Protein AF-0000000084916005 (afdb_homodimer)

Secondary structure (DSSP, 8-state):
---------------------B---TTT-PPP--GGGGGGG-EEEEEEETTEEEEEEEPPPBTTEEEEEEEEEETTEEEEEEEEEEEEETTEEEEEEEEE-TT--BSS-TT--EEEEEEEEETTEEEEBTEEEEEEETTEEEEEEEETTTTEEEEEEEE-/---------------------B---TTT-PPP--GGGGGGG-EEEEEEETTEEEEEEEPPPBTTEEEEEEEEEETTEEEEEEEEEEEEETTEEEEEEEEE-TT--BSS-TT--EEEEEEEEETTEEEEBTEEEEEEETTEEEEEEEETTTTEEEEEEEE-

pLDDT: mean 91.96, std 14.45, range [31.5, 98.88]

InterPro domains:
  IPR046232 Domain of unknown function DUF6265 [PF19780] (36-159)

Sequence (320 aa):
MKNLFSILTLFIFGSIFSQNTLHYNDEKGSPKATLQDIQWFQGIWKGQDGNTFSEEIWSAPGGKTMHFSFKMWNENEVIFYEIGHVVEKDKSLELQIKHFDKDLKGWEKQEESENFKLVKIDKNRIYFDKITYEKISDQEMNVYVYDEESKRELQFNLKKMKNLFSILTLFIFGSIFSQNTLHYNDEKGSPKATLQDIQWFQGIWKGQDGNTFSEEIWSAPGGKTMHFSFKMWNENEVIFYEIGHVVEKDKSLELQIKHFDKDLKGWEKQEESENFKLVKIDKNRIYFDKITYEKISDQEMNVYVYDEESKRELQFNLKK

Radius of gyration: 25.92 Å; Cα contacts (8 Å, |Δi|>4): 745; chains: 2; bounding box: 34×96×120 Å

Solvent-accessible surface area (backbone atoms only — not comparable to full-atom values): 17283 Å² total; per-residue (Å²): 133,84,79,78,77,75,80,76,79,78,77,76,74,68,77,71,73,77,74,79,50,46,75,65,48,83,90,78,44,59,57,78,47,54,66,78,80,52,52,85,61,42,43,62,29,37,29,72,59,90,70,34,39,35,41,41,37,31,42,65,82,54,29,58,24,30,41,34,35,35,42,32,25,36,82,72,34,49,62,32,36,35,42,35,34,41,33,64,48,93,64,8,47,33,39,37,39,41,42,21,38,70,85,55,30,39,75,42,54,34,81,40,62,52,77,25,47,33,46,48,78,53,101,51,34,42,28,24,36,32,31,18,42,33,56,76,49,102,48,32,34,39,37,33,37,54,36,80,87,79,71,42,74,44,78,46,58,30,34,95,133,86,80,79,78,76,80,78,77,78,77,75,75,68,78,71,74,76,73,77,48,47,73,65,47,83,91,78,45,59,56,79,46,54,66,78,81,52,54,83,61,41,42,62,29,36,30,70,60,91,69,34,38,36,39,39,37,32,42,64,83,54,28,56,24,31,42,35,38,34,43,32,26,36,82,72,35,49,63,33,36,35,42,36,32,40,31,65,49,95,64,9,46,34,38,37,38,41,43,21,38,70,84,55,31,40,76,42,55,34,81,40,64,52,74,22,46,34,46,48,78,53,101,50,34,44,28,24,36,33,31,19,44,33,57,75,50,100,50,30,36,38,39,34,36,55,37,79,88,78,70,42,73,44,76,45,60,30,33,94

Organism: Flavobacterium indicum (strain DSM 17447 / CIP 109464 / GPTSA100-9) (NCBI:txid1094466)

Foldseek 3Di:
DPPPPPPPPPPPPPPPPPDQADADDPVVAADQDACVLVQLVAAWKWFDDPQKIKIKHWHGDDPQKIKIKMWIDGDPATAKMKIWIWHDDPSATKTWMWIAGRVRHTPDDPPDTDIWGWHDDDDQWTHTHQWIWGDPDSFKIKIWGQDPVVRDIDITIIGD/DPPPPPPPPPPPPPPPPPDQADADDPVVAADQDACVLVQLVAAWKWFDDPQKIKIKHWHGDDPQKIKIKMWIDGDPATAKMKIWIWHDDPSATKTWMWIAGRVRHTPDDPPDTDIWGWHDDDDQWTHTHQWIWGDPDSFKIKIWGQDPVVRDIDITIIGD

Structure (mmCIF, N/CA/C/O backbone):
data_AF-0000000084916005-model_v1
#
loop_
_entity.id
_entity.type
_entity.pdbx_description
1 polymer 'DUF6265 domain-containing protein'
#
loop_
_atom_site.group_PDB
_atom_site.id
_atom_site.type_symbol
_atom_site.label_atom_id
_atom_site.label_alt_id
_atom_site.label_comp_id
_atom_site.label_asym_id
_atom_site.label_entity_id
_atom_site.label_seq_id
_atom_site.pdbx_PDB_ins_code
_atom_site.Cartn_x
_atom_site.Cartn_y
_atom_site.Cartn_z
_atom_site.occupancy
_atom_site.B_iso_or_equiv
_atom_site.auth_seq_id
_atom_site.auth_comp_id
_atom_site.auth_asym_id
_atom_site.auth_atom_id
_atom_site.pdbx_PDB_model_num
ATOM 1 N N . MET A 1 1 ? -7.332 -48.156 -62 1 31.5 1 MET A N 1
ATOM 2 C CA . MET A 1 1 ? -6.781 -46.938 -61.438 1 31.5 1 MET A CA 1
ATOM 3 C C . MET A 1 1 ? -7.355 -46.656 -60.062 1 31.5 1 MET A C 1
ATOM 5 O O . MET A 1 1 ? -8.539 -46.344 -59.938 1 31.5 1 MET A O 1
ATOM 9 N N . LYS A 1 2 ? -6.848 -47.438 -59.031 1 48.56 2 LYS A N 1
ATOM 10 C CA . LYS A 1 2 ? -7.16 -47.406 -57.625 1 48.56 2 LYS A CA 1
ATOM 11 C C . LYS A 1 2 ? -7.012 -46 -57.062 1 48.56 2 LYS A C 1
ATOM 13 O O . LYS A 1 2 ? -5.957 -45.375 -57.219 1 48.56 2 LYS A O 1
ATOM 18 N N . ASN A 1 3 ? -8.07 -45.125 -57.062 1 44.09 3 ASN A N 1
ATOM 19 C CA . ASN A 1 3 ? -8.156 -43.812 -56.438 1 44.09 3 ASN A CA 1
ATOM 20 C C . ASN A 1 3 ? -7.73 -43.875 -54.969 1 44.09 3 ASN A C 1
ATOM 22 O O . ASN A 1 3 ? -8.352 -44.562 -54.156 1 44.09 3 ASN A O 1
ATOM 26 N N . LEU A 1 4 ? -6.449 -43.656 -54.656 1 52.09 4 LEU A N 1
ATOM 27 C CA . LEU A 1 4 ? -5.902 -43.5 -53.312 1 52.09 4 LEU A CA 1
ATOM 28 C C . LEU A 1 4 ? -6.457 -42.25 -52.625 1 52.09 4 LEU A C 1
ATOM 30 O O . LEU A 1 4 ? -6.191 -41.125 -53.094 1 52.09 4 LEU A O 1
ATOM 34 N N . PHE A 1 5 ? -7.66 -42.219 -52.062 1 51 5 PHE A N 1
ATOM 35 C CA . PHE A 1 5 ? -8.141 -41.125 -51.219 1 51 5 PHE A CA 1
ATOM 36 C C . PHE A 1 5 ? -7.176 -40.906 -50.031 1 51 5 PHE A C 1
ATOM 38 O O . PHE A 1 5 ? -6.988 -41.781 -49.219 1 51 5 PHE A O 1
ATOM 45 N N . SER A 1 6 ? -6.133 -40.125 -50.156 1 53.47 6 SER A N 1
ATOM 46 C CA . SER A 1 6 ? -5.277 -39.656 -49.062 1 53.47 6 SER A CA 1
ATOM 47 C C . SER A 1 6 ? -6.082 -38.938 -48 1 53.47 6 SER A C 1
ATOM 49 O O . SER A 1 6 ? -6.762 -37.938 -48.281 1 53.47 6 SER A O 1
ATOM 51 N N . ILE A 1 7 ? -6.508 -39.656 -46.969 1 56.34 7 ILE A N 1
ATOM 52 C CA . ILE A 1 7 ? -7.086 -39.031 -45.781 1 56.34 7 ILE A CA 1
ATOM 53 C C . ILE A 1 7 ? -6.125 -37.969 -45.219 1 56.34 7 ILE A C 1
ATOM 55 O O . ILE A 1 7 ? -5.008 -38.312 -44.812 1 56.34 7 ILE A O 1
ATOM 59 N N . LEU A 1 8 ? -6.137 -36.719 -45.656 1 54.22 8 LEU A N 1
ATOM 60 C CA . LEU A 1 8 ? -5.457 -35.594 -45.062 1 54.22 8 LEU A CA 1
ATOM 61 C C . LEU A 1 8 ? -5.863 -35.438 -43.594 1 54.22 8 LEU A C 1
ATOM 63 O O . LEU A 1 8 ? -7.016 -35.094 -43.312 1 54.22 8 LEU A O 1
ATOM 67 N N . THR A 1 9 ? -5.219 -36.156 -42.688 1 56.38 9 THR A N 1
ATOM 68 C CA . THR A 1 9 ? -5.395 -35.906 -41.25 1 56.38 9 THR A CA 1
ATOM 69 C C . THR A 1 9 ? -5.023 -34.469 -40.906 1 56.38 9 THR A C 1
ATOM 71 O O . THR A 1 9 ? -3.869 -34.062 -41.062 1 56.38 9 THR A O 1
ATOM 74 N N . LEU A 1 10 ? -5.926 -33.531 -40.938 1 54.06 10 LEU A N 1
ATOM 75 C CA . LEU A 1 10 ? -5.746 -32.188 -40.406 1 54.06 10 LEU A CA 1
ATOM 76 C C . LEU A 1 10 ? -5.375 -32.219 -38.938 1 54.06 10 LEU A C 1
ATOM 78 O O . LEU A 1 10 ? -6.203 -32.594 -38.094 1 54.06 10 LEU A O 1
ATOM 82 N N . PHE A 1 11 ? -4.086 -32.312 -38.594 1 52.44 11 PHE A N 1
ATOM 83 C CA . PHE A 1 11 ? -3.598 -32.125 -37.219 1 52.44 11 PHE A CA 1
ATOM 84 C C . PHE A 1 11 ? -3.982 -30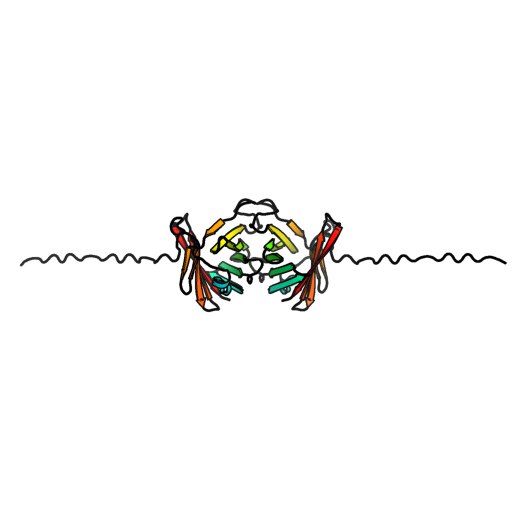.719 -36.719 1 52.44 11 PHE A C 1
ATOM 86 O O . PHE A 1 11 ? -3.453 -29.719 -37.188 1 52.44 11 PHE A O 1
ATOM 93 N N . ILE A 1 12 ? -5.172 -30.531 -36.188 1 51.16 12 ILE A N 1
ATOM 94 C CA . ILE A 1 12 ? -5.488 -29.312 -35.469 1 51.16 12 ILE A CA 1
ATOM 95 C C . ILE A 1 12 ? -4.496 -29.125 -34.312 1 51.16 12 ILE A C 1
ATOM 97 O O . ILE A 1 12 ? -4.512 -29.875 -33.344 1 51.16 12 ILE A O 1
ATOM 101 N N . PHE A 1 13 ? -3.295 -28.656 -34.594 1 47.69 13 PHE A N 1
ATOM 102 C CA . PHE A 1 13 ? -2.438 -28.172 -33.5 1 47.69 13 PHE A CA 1
ATOM 103 C C . PHE A 1 13 ? -3.184 -27.188 -32.625 1 47.69 13 PHE A C 1
ATOM 105 O O . PHE A 1 13 ? -3.408 -26.047 -33 1 47.69 13 PHE A O 1
ATOM 112 N N . GLY A 1 14 ? -4.086 -27.672 -31.812 1 44.94 14 GLY A N 1
ATOM 113 C CA . GLY A 1 14 ? -4.52 -26.766 -30.766 1 44.94 14 GLY A CA 1
ATOM 114 C C . GLY A 1 14 ? -3.371 -26.062 -30.062 1 44.94 14 GLY A C 1
ATOM 115 O O . GLY A 1 14 ? -2.443 -26.703 -29.578 1 44.94 14 GLY A O 1
ATOM 116 N N . SER A 1 15 ? -2.969 -24.938 -30.438 1 49.09 15 SER A N 1
ATOM 117 C CA . SER A 1 15 ? -2.07 -24.125 -29.625 1 49.09 15 SER A CA 1
ATOM 118 C C . SER A 1 15 ? -2.383 -24.281 -28.141 1 49.09 15 SER A C 1
ATOM 120 O O . SER A 1 15 ? -3.424 -23.812 -27.672 1 49.09 15 SER A O 1
ATOM 122 N N . ILE A 1 16 ? -2.037 -25.375 -27.5 1 51.06 16 ILE A N 1
ATOM 123 C CA . ILE A 1 16 ? -2.148 -25.484 -26.047 1 51.06 16 ILE A CA 1
ATOM 124 C C . ILE A 1 16 ? -1.534 -24.266 -25.391 1 51.06 16 ILE A C 1
ATOM 126 O O . ILE A 1 16 ? -0.316 -24.062 -25.422 1 51.06 16 ILE A O 1
ATOM 130 N N . PHE A 1 17 ? -2.164 -23.125 -25.5 1 56.19 17 PHE A N 1
ATOM 131 C CA . PHE A 1 17 ? -1.688 -22.047 -24.625 1 56.19 17 PHE A CA 1
ATOM 132 C C . PHE A 1 17 ? -1.379 -22.594 -23.234 1 56.19 17 PHE A C 1
ATOM 134 O O . PHE A 1 17 ? -2.244 -23.188 -22.578 1 56.19 17 PHE A O 1
ATOM 141 N N . SER A 1 18 ? -0.127 -22.969 -23.094 1 66.81 18 SER A N 1
ATOM 142 C CA . SER A 1 18 ? 0.333 -23.453 -21.797 1 66.81 18 SER A CA 1
ATOM 143 C C . SER A 1 18 ? -0.107 -22.531 -20.672 1 66.81 18 SER A C 1
ATOM 145 O O . SER A 1 18 ? 0.081 -21.312 -20.75 1 66.81 18 SER A O 1
ATOM 147 N N . GLN A 1 19 ? -0.956 -22.906 -19.797 1 89.44 19 GLN A N 1
ATOM 148 C CA . GLN A 1 19 ? -1.469 -22.203 -18.625 1 89.44 19 GLN A CA 1
ATOM 149 C C . GLN A 1 19 ? -0.343 -21.844 -17.672 1 89.44 19 GLN A C 1
ATOM 151 O O . GLN A 1 19 ? 0.475 -22.703 -17.312 1 89.44 19 GLN A O 1
ATOM 156 N N . ASN A 1 20 ? -0.119 -20.594 -17.391 1 96.69 20 ASN A N 1
ATOM 157 C CA . ASN A 1 20 ? 0.952 -20.109 -16.531 1 96.69 20 ASN A CA 1
ATOM 158 C C . ASN A 1 20 ? 0.547 -20.156 -15.055 1 96.69 20 ASN A C 1
ATOM 160 O O . ASN A 1 20 ? 1.387 -19.969 -14.172 1 96.69 20 ASN A O 1
ATOM 164 N N . THR A 1 21 ? -0.711 -20.391 -14.773 1 98 21 THR A N 1
ATOM 165 C CA . THR A 1 21 ? -1.18 -20.438 -13.391 1 98 21 THR A CA 1
ATOM 166 C C . THR A 1 21 ? -1.522 -21.875 -12.984 1 98 21 THR A C 1
ATOM 168 O O . THR A 1 21 ? -1.752 -22.734 -13.836 1 98 21 THR A O 1
ATOM 171 N N . LEU A 1 22 ? -1.422 -22.109 -11.703 1 97.5 22 LEU A N 1
ATOM 172 C CA . LEU A 1 22 ? -1.821 -23.391 -11.117 1 97.5 22 LEU A CA 1
ATOM 173 C C . LEU A 1 22 ? -2.924 -23.188 -10.078 1 97.5 22 LEU A C 1
ATOM 175 O O . LEU A 1 22 ? -3.188 -22.047 -9.656 1 97.5 22 LEU A O 1
ATOM 179 N N . HIS A 1 23 ? -3.607 -24.266 -9.805 1 97.25 23 HIS A N 1
ATOM 180 C CA . HIS A 1 23 ? -4.656 -24.25 -8.789 1 97.25 23 HIS A CA 1
ATOM 181 C C . HIS A 1 23 ? -4.238 -25.047 -7.555 1 97.25 23 HIS A C 1
ATOM 183 O O . HIS A 1 23 ? -3.627 -26.109 -7.676 1 97.25 23 HIS A O 1
ATOM 189 N N . TYR A 1 24 ? -4.566 -24.516 -6.41 1 97.62 24 TYR A N 1
ATOM 190 C CA . TYR A 1 24 ? -4.285 -25.188 -5.156 1 97.62 24 TYR A CA 1
ATOM 191 C C . TYR A 1 24 ? -5.121 -26.453 -5.02 1 97.62 24 TYR A C 1
ATOM 193 O O . TYR A 1 24 ? -6.281 -26.484 -5.438 1 97.62 24 TYR A O 1
ATOM 201 N N . ASN A 1 25 ? -4.43 -27.453 -4.441 1 96.12 25 ASN A N 1
ATOM 202 C CA . ASN A 1 25 ? -5.008 -28.766 -4.145 1 96.12 25 ASN A CA 1
ATOM 203 C C . ASN A 1 25 ? -4.797 -29.156 -2.682 1 96.12 25 ASN A C 1
ATOM 205 O O . ASN A 1 25 ? -3.66 -29.297 -2.232 1 96.12 25 ASN A O 1
ATOM 209 N N . ASP A 1 26 ? -5.922 -29.391 -1.95 1 93.19 26 ASP A N 1
ATOM 210 C CA . ASP A 1 26 ? -5.84 -29.656 -0.517 1 93.19 26 ASP A CA 1
ATOM 211 C C . ASP A 1 26 ? -5.078 -30.953 -0.239 1 93.19 26 ASP A C 1
ATOM 213 O O . ASP A 1 26 ? -4.414 -31.078 0.792 1 93.19 26 ASP A O 1
ATOM 217 N N . GLU A 1 27 ? -5.23 -31.953 -1.062 1 95.12 27 GLU A N 1
ATOM 218 C CA . GLU A 1 27 ? -4.566 -33.25 -0.875 1 95.12 27 GLU A CA 1
ATOM 219 C C . GLU A 1 27 ? -3.049 -33.094 -0.937 1 95.12 27 GLU A C 1
ATOM 221 O O . GLU A 1 27 ? -2.324 -33.75 -0.19 1 95.12 27 GLU A O 1
ATOM 226 N N . LYS A 1 28 ? -2.562 -32.281 -1.809 1 95.69 28 LYS A N 1
ATOM 227 C CA . LYS A 1 28 ? -1.128 -32.062 -1.957 1 95.69 28 LYS A CA 1
ATOM 228 C C . LYS A 1 28 ? -0.617 -31.078 -0.914 1 95.69 28 LYS A C 1
ATOM 230 O O . LYS A 1 28 ? 0.504 -31.219 -0.419 1 95.69 28 LYS A O 1
ATOM 235 N N . GLY A 1 29 ? -1.431 -30.016 -0.561 1 97 29 GLY A N 1
ATOM 236 C CA . GLY A 1 29 ? -1.05 -28.984 0.381 1 97 29 GLY A CA 1
ATOM 237 C C . GLY A 1 29 ? -0.031 -28 -0.183 1 97 29 GLY A C 1
ATOM 238 O O . GLY A 1 29 ? 0.233 -28 -1.388 1 97 29 GLY A O 1
ATOM 239 N N . SER A 1 30 ? 0.427 -27.125 0.697 1 98.5 30 SER A N 1
ATOM 240 C CA . SER A 1 30 ? 1.453 -26.156 0.323 1 98.5 30 SER A CA 1
ATOM 241 C C . SER A 1 30 ? 2.846 -26.656 0.696 1 98.5 30 SER A C 1
ATOM 243 O O . SER A 1 30 ? 3.031 -27.25 1.753 1 98.5 30 SER A O 1
ATOM 245 N N . PRO A 1 31 ? 3.85 -26.484 -0.133 1 98.38 31 PRO A N 1
ATOM 246 C CA . PRO A 1 31 ? 5.223 -26.844 0.229 1 98.38 31 PRO A CA 1
ATOM 247 C C . PRO A 1 31 ? 5.793 -25.953 1.334 1 98.38 31 PRO A C 1
ATOM 249 O O . PRO A 1 31 ? 5.277 -24.875 1.585 1 98.38 31 PRO A O 1
ATOM 252 N N . LYS A 1 32 ? 6.852 -26.469 1.962 1 98.19 32 LYS A N 1
ATOM 253 C CA . LYS A 1 32 ? 7.609 -25.625 2.887 1 98.19 32 LYS A CA 1
ATOM 254 C C . LYS A 1 32 ? 8.266 -24.469 2.156 1 98.19 32 LYS A C 1
ATOM 256 O O . LYS A 1 32 ? 8.836 -24.641 1.078 1 98.19 32 LYS A O 1
ATOM 261 N N . ALA A 1 33 ? 8.125 -23.328 2.697 1 98.5 33 ALA A N 1
ATOM 262 C CA . ALA A 1 33 ? 8.719 -22.125 2.135 1 98.5 33 ALA A CA 1
ATOM 263 C C . ALA A 1 33 ? 8.797 -21.016 3.176 1 98.5 33 ALA A C 1
ATOM 265 O O . ALA A 1 33 ? 8.086 -21.047 4.18 1 98.5 33 ALA A O 1
ATOM 266 N N . THR A 1 34 ? 9.688 -20.094 2.977 1 97.88 34 THR A N 1
ATOM 267 C CA . THR A 1 34 ? 9.844 -18.891 3.789 1 97.88 34 THR A CA 1
ATOM 268 C C . THR A 1 34 ? 9.938 -17.656 2.908 1 97.88 34 THR A C 1
ATOM 270 O O . THR A 1 34 ? 10.016 -17.75 1.683 1 97.88 34 THR A O 1
ATOM 273 N N . LEU A 1 35 ? 9.938 -16.516 3.516 1 97.88 35 LEU A N 1
ATOM 274 C CA . LEU A 1 35 ? 10.008 -15.266 2.771 1 97.88 35 LEU A CA 1
ATOM 275 C C . LEU A 1 35 ? 11.336 -15.148 2.025 1 97.88 35 LEU A C 1
ATOM 277 O O . LEU A 1 35 ? 11.453 -14.375 1.074 1 97.88 35 LEU A O 1
ATOM 281 N N . GLN A 1 36 ? 12.305 -15.898 2.441 1 96.81 36 GLN A N 1
ATOM 282 C CA . GLN A 1 36 ? 13.578 -15.898 1.729 1 96.81 36 GLN A CA 1
ATOM 283 C C . GLN A 1 36 ? 13.406 -16.375 0.29 1 96.81 36 GLN A C 1
ATOM 285 O O . GLN A 1 36 ? 14.109 -15.922 -0.611 1 96.81 36 GLN A O 1
ATOM 290 N N . ASP A 1 37 ? 12.438 -17.188 0.073 1 97.75 37 ASP A N 1
ATOM 291 C CA . ASP A 1 37 ? 12.195 -17.75 -1.249 1 97.75 37 ASP A CA 1
ATOM 292 C C . ASP A 1 37 ? 11.641 -16.703 -2.205 1 97.75 37 ASP A C 1
ATOM 294 O O . ASP A 1 37 ? 11.695 -16.875 -3.426 1 97.75 37 ASP A O 1
ATOM 298 N N . ILE A 1 38 ? 11.102 -15.578 -1.598 1 97.94 38 ILE A N 1
ATOM 299 C CA . ILE A 1 38 ? 10.453 -14.602 -2.465 1 97.94 38 ILE A CA 1
ATOM 300 C C . ILE A 1 38 ? 11.07 -13.227 -2.24 1 97.94 38 ILE A C 1
ATOM 302 O O . ILE A 1 38 ? 10.492 -12.203 -2.625 1 97.94 38 ILE A O 1
ATOM 306 N N . GLN A 1 39 ? 12.164 -13.156 -1.67 1 95.75 39 GLN A N 1
ATOM 307 C CA . GLN A 1 39 ? 12.805 -11.891 -1.334 1 95.75 39 GLN A CA 1
ATOM 308 C C . GLN A 1 39 ? 13.039 -11.047 -2.582 1 95.75 39 GLN A C 1
ATOM 310 O O . GLN A 1 39 ? 13.078 -9.812 -2.506 1 95.75 39 GLN A O 1
ATOM 315 N N . TRP A 1 40 ? 13.195 -11.695 -3.734 1 96.81 40 TRP A N 1
ATOM 316 C CA . TRP A 1 40 ? 13.477 -10.992 -4.98 1 96.81 40 TRP A CA 1
ATOM 317 C C . TRP A 1 40 ? 12.281 -10.148 -5.414 1 96.81 40 TRP A C 1
ATOM 319 O O . TRP A 1 40 ? 12.406 -9.297 -6.301 1 96.81 40 TRP A O 1
ATOM 329 N N . PHE A 1 41 ? 11.086 -10.305 -4.734 1 97.69 41 PHE A N 1
ATOM 330 C CA . PHE A 1 41 ? 9.914 -9.477 -4.977 1 97.69 41 PHE A CA 1
ATOM 331 C C . PHE A 1 41 ? 10.195 -8.023 -4.621 1 97.69 41 PHE A C 1
ATOM 333 O O . PHE A 1 41 ? 9.57 -7.109 -5.164 1 97.69 41 PHE A O 1
ATOM 340 N N . GLN A 1 42 ? 11.094 -7.781 -3.738 1 96.56 42 GLN A N 1
ATOM 341 C CA . GLN A 1 42 ? 11.312 -6.461 -3.154 1 96.56 42 GLN A CA 1
ATOM 342 C C . GLN A 1 42 ? 11.617 -5.43 -4.234 1 96.56 4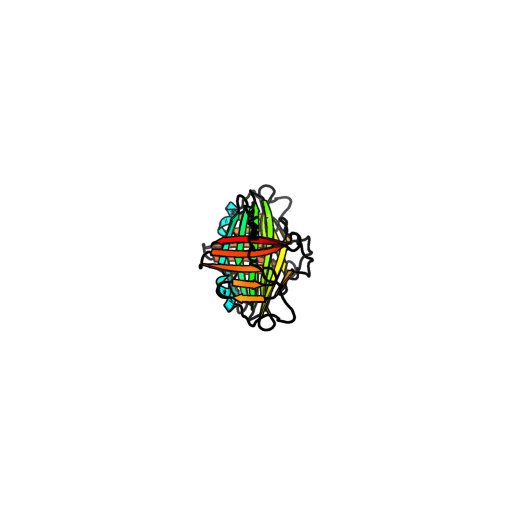2 GLN A C 1
ATOM 344 O O . GLN A 1 42 ? 12.453 -5.668 -5.113 1 96.56 42 GLN A O 1
ATOM 349 N N . GLY A 1 43 ? 10.914 -4.23 -4.148 1 94.81 43 GLY A N 1
ATOM 350 C CA . GLY A 1 43 ? 11.227 -3.137 -5.055 1 94.81 43 GLY A CA 1
ATOM 351 C C . GLY A 1 43 ? 9.992 -2.52 -5.688 1 94.81 43 GLY A C 1
ATOM 352 O O . GLY A 1 43 ? 8.867 -2.867 -5.332 1 94.81 43 GLY A O 1
ATOM 353 N N . ILE A 1 44 ? 10.219 -1.496 -6.504 1 95.88 44 ILE A N 1
ATOM 354 C CA . ILE A 1 44 ? 9.164 -0.812 -7.25 1 95.88 44 ILE A CA 1
ATOM 355 C C . ILE A 1 44 ? 9.109 -1.353 -8.68 1 95.88 44 ILE A C 1
ATOM 357 O O . ILE A 1 44 ? 10.062 -1.187 -9.445 1 95.88 44 ILE A O 1
ATOM 361 N N . TRP A 1 45 ? 7.988 -1.995 -8.992 1 97.75 45 TRP A N 1
ATOM 362 C CA . TRP A 1 45 ? 7.773 -2.611 -10.297 1 97.75 45 TRP A CA 1
ATOM 363 C C . TRP A 1 45 ? 6.723 -1.848 -11.094 1 97.75 45 TRP A C 1
ATOM 365 O O . TRP A 1 45 ? 5.609 -1.626 -10.609 1 97.75 45 TRP A O 1
ATOM 375 N N . LYS A 1 46 ? 7.102 -1.476 -12.312 1 97.69 46 LYS A N 1
ATOM 376 C CA . LYS A 1 46 ? 6.199 -0.666 -13.125 1 97.69 46 LYS A CA 1
ATOM 377 C C . LYS A 1 46 ? 5.824 -1.388 -14.422 1 97.69 46 LYS A C 1
ATOM 379 O O . LYS A 1 46 ? 6.656 -2.072 -15.016 1 97.69 46 LYS A O 1
ATOM 384 N N . GLY A 1 47 ? 4.562 -1.228 -14.766 1 97.81 47 GLY A N 1
ATOM 385 C CA . GLY A 1 47 ? 4.07 -1.799 -16.016 1 97.81 47 GLY A CA 1
ATOM 386 C C . GLY A 1 47 ? 3.334 -0.794 -16.875 1 97.81 47 GLY A C 1
ATOM 387 O O . GLY A 1 47 ? 2.861 0.231 -16.391 1 97.81 47 GLY A O 1
ATOM 388 N N . GLN A 1 48 ? 3.334 -1.131 -18.156 1 96.81 48 GLN A N 1
ATOM 389 C CA . GLN A 1 48 ? 2.564 -0.356 -19.125 1 96.81 48 GLN A CA 1
ATOM 390 C C . GLN A 1 48 ? 1.955 -1.259 -20.188 1 96.81 48 GLN A C 1
ATOM 392 O O . GLN A 1 48 ? 2.621 -2.162 -20.703 1 96.81 48 GLN A O 1
ATOM 397 N N . ASP A 1 49 ? 0.724 -1.092 -20.359 1 96 49 ASP A N 1
ATOM 398 C CA . ASP A 1 49 ? -0.017 -1.737 -21.438 1 96 49 ASP A CA 1
ATOM 399 C C . ASP A 1 49 ? -0.889 -0.73 -22.188 1 96 49 ASP A C 1
ATOM 401 O O . ASP A 1 49 ? -2.006 -0.43 -21.766 1 96 49 ASP A O 1
ATOM 405 N N . GLY A 1 50 ? -0.373 -0.262 -23.391 1 95.75 50 GLY A N 1
ATOM 406 C CA . GLY A 1 50 ? -1.041 0.853 -24.047 1 95.75 50 GLY A CA 1
ATOM 407 C C . GLY A 1 50 ? -1.039 2.121 -23.203 1 95.75 50 GLY A C 1
ATOM 408 O O . GLY A 1 50 ? 0.019 2.594 -22.797 1 95.75 50 GLY A O 1
ATOM 409 N N . ASN A 1 51 ? -2.24 2.557 -22.953 1 96 51 ASN A N 1
ATOM 410 C CA . ASN A 1 51 ? -2.375 3.777 -22.172 1 96 51 ASN A CA 1
ATOM 411 C C . ASN A 1 51 ? -2.715 3.471 -20.719 1 96 51 ASN A C 1
ATOM 413 O O . ASN A 1 51 ? -3.207 4.336 -19.984 1 96 51 ASN A O 1
ATOM 417 N N . THR A 1 52 ? -2.537 2.248 -20.406 1 97.19 52 THR A N 1
ATOM 418 C CA . THR A 1 52 ? -2.758 1.825 -19.016 1 97.19 52 THR A CA 1
ATOM 419 C C . THR A 1 52 ? -1.431 1.574 -18.312 1 97.19 52 THR A C 1
ATOM 421 O O . THR A 1 52 ? -0.541 0.922 -18.859 1 97.19 52 THR A O 1
ATOM 424 N N . PHE A 1 53 ? -1.342 2.137 -17.094 1 97.69 53 PHE A N 1
ATOM 425 C CA . PHE A 1 53 ? -0.126 2.037 -16.297 1 97.69 53 PHE A CA 1
ATOM 426 C C . PHE A 1 53 ? -0.388 1.276 -15.008 1 97.69 53 PHE A C 1
ATOM 428 O O . PHE A 1 53 ? -1.514 1.269 -14.5 1 97.69 53 PHE A O 1
ATOM 435 N N . SER A 1 54 ? 0.641 0.593 -14.5 1 97.44 54 SER A N 1
ATOM 436 C CA . SER A 1 54 ? 0.554 -0.096 -13.219 1 97.44 54 SER A CA 1
ATOM 437 C C . SER A 1 54 ? 1.853 0.036 -12.43 1 97.44 54 SER A C 1
ATOM 439 O O . SER A 1 54 ? 2.922 0.224 -13.016 1 97.44 54 SER A O 1
ATOM 441 N N . GLU A 1 55 ? 1.746 0.035 -11.188 1 97.44 55 GLU A N 1
ATOM 442 C CA . GLU A 1 55 ? 2.873 0.054 -10.258 1 97.44 55 GLU A CA 1
ATOM 443 C C . GLU A 1 55 ? 2.623 -0.869 -9.07 1 97.44 55 GLU A C 1
ATOM 445 O O . GLU A 1 55 ? 1.583 -0.779 -8.414 1 97.44 55 GLU A O 1
ATOM 450 N N . GLU A 1 56 ? 3.48 -1.838 -8.875 1 97.81 56 GLU A N 1
ATOM 451 C CA . GLU A 1 56 ? 3.471 -2.744 -7.734 1 97.81 56 GLU A CA 1
ATOM 452 C C . GLU A 1 56 ? 4.711 -2.553 -6.867 1 97.81 56 GLU A C 1
ATOM 454 O O . GLU A 1 56 ? 5.836 -2.701 -7.344 1 97.81 56 GLU A O 1
ATOM 459 N N . ILE A 1 57 ? 4.508 -2.268 -5.625 1 97.5 57 ILE A N 1
ATOM 460 C CA . ILE A 1 57 ? 5.617 -1.969 -4.723 1 97.5 57 ILE A CA 1
ATOM 461 C C . ILE A 1 57 ? 5.664 -3.002 -3.602 1 97.5 57 ILE A C 1
ATOM 463 O O . ILE A 1 57 ? 4.688 -3.17 -2.863 1 97.5 57 ILE A O 1
ATOM 467 N N . TRP A 1 58 ? 6.762 -3.695 -3.453 1 97.38 58 TRP A N 1
ATOM 468 C CA . TRP A 1 58 ? 6.957 -4.734 -2.445 1 97.38 58 TRP A CA 1
ATOM 469 C C . TRP A 1 58 ? 7.969 -4.289 -1.394 1 97.38 58 TRP A C 1
ATOM 471 O O . TRP A 1 58 ? 9.008 -3.711 -1.727 1 97.38 58 TRP A O 1
ATOM 481 N N . SER A 1 59 ? 7.656 -4.562 -0.21 1 95.75 59 SER A N 1
ATOM 482 C CA . SER A 1 59 ? 8.578 -4.301 0.891 1 95.75 59 SER A CA 1
ATOM 483 C C . SER A 1 59 ? 9.625 -5.406 1.01 1 95.75 59 SER A C 1
ATOM 485 O O . SER A 1 59 ? 9.484 -6.469 0.395 1 95.75 59 SER A O 1
ATOM 487 N N . ALA A 1 60 ? 10.703 -5.078 1.766 1 93.69 60 ALA A N 1
ATOM 488 C CA . ALA A 1 60 ? 11.547 -6.16 2.271 1 93.69 60 ALA A CA 1
ATOM 489 C C . ALA A 1 60 ? 10.812 -6.969 3.34 1 93.69 60 ALA A C 1
ATOM 491 O O . ALA A 1 60 ? 9.797 -6.531 3.871 1 93.69 60 ALA A O 1
ATOM 492 N N . PRO A 1 61 ? 11.352 -8.148 3.662 1 95.19 61 PRO A N 1
ATOM 493 C CA . PRO A 1 61 ? 10.734 -8.906 4.75 1 95.19 61 PRO A CA 1
ATOM 494 C C . PRO A 1 61 ? 10.797 -8.172 6.09 1 95.19 61 PRO A C 1
ATOM 496 O O . PRO A 1 61 ? 11.797 -7.516 6.391 1 95.19 61 PRO A O 1
ATOM 499 N N . GLY A 1 62 ? 9.742 -8.211 6.797 1 94.12 62 GLY A N 1
ATOM 500 C CA . GLY A 1 62 ? 9.602 -7.699 8.156 1 94.12 62 GLY A CA 1
ATOM 501 C C . GLY A 1 62 ? 8.328 -8.148 8.836 1 94.12 62 GLY A C 1
ATOM 502 O O . GLY A 1 62 ? 7.262 -8.164 8.219 1 94.12 62 GLY A O 1
ATOM 503 N N . GLY A 1 63 ? 8.43 -8.57 10.117 1 95.5 63 GLY A N 1
ATOM 504 C CA . GLY A 1 63 ? 7.25 -9.062 10.805 1 95.5 63 GLY A CA 1
ATOM 505 C C . GLY A 1 63 ? 6.688 -10.328 10.195 1 95.5 63 GLY A C 1
ATOM 506 O O . GLY A 1 63 ? 5.469 -10.516 10.148 1 95.5 63 GLY A O 1
ATOM 507 N N . LYS A 1 64 ? 7.508 -11.086 9.578 1 96.12 64 LYS A N 1
ATOM 508 C CA . LYS A 1 64 ? 7.148 -12.359 8.961 1 96.12 64 LYS A CA 1
ATOM 509 C C . LYS A 1 64 ? 6.234 -12.148 7.754 1 96.12 64 LYS A C 1
ATOM 511 O O . LYS A 1 64 ? 5.426 -13.016 7.422 1 96.12 64 LYS A O 1
ATOM 516 N N . THR A 1 65 ? 6.297 -10.961 7.203 1 97.62 65 THR A N 1
ATOM 517 C CA . THR A 1 65 ? 5.512 -10.664 6.012 1 97.62 65 THR A CA 1
ATOM 518 C C . THR A 1 65 ? 6.324 -9.828 5.027 1 97.62 65 THR A C 1
ATOM 520 O O . THR A 1 65 ? 7.305 -9.188 5.406 1 97.62 65 THR A O 1
ATOM 523 N N . MET A 1 66 ? 6.062 -9.914 3.807 1 97.44 66 MET A N 1
ATOM 524 C CA . MET A 1 66 ? 6.34 -8.906 2.785 1 97.44 66 MET A CA 1
ATOM 525 C C . MET A 1 66 ? 5.051 -8.258 2.295 1 97.44 66 MET A C 1
ATOM 527 O O . MET A 1 66 ? 4.188 -8.93 1.728 1 97.44 66 MET A O 1
ATOM 531 N N . HIS A 1 67 ? 4.902 -7.035 2.609 1 97.62 67 HIS A N 1
ATOM 532 C CA . HIS A 1 67 ? 3.684 -6.344 2.195 1 97.62 67 HIS A CA 1
ATOM 533 C C . HIS A 1 67 ? 3.863 -5.68 0.835 1 97.62 67 HIS A C 1
ATOM 535 O O . HIS A 1 67 ? 4.992 -5.43 0.404 1 97.62 67 HIS A O 1
ATOM 541 N N . PHE A 1 68 ? 2.762 -5.414 0.156 1 98.12 68 PHE A N 1
ATOM 542 C CA . PHE A 1 68 ? 2.822 -4.711 -1.121 1 98.12 68 PHE A CA 1
ATOM 543 C C . PHE A 1 68 ? 1.586 -3.842 -1.321 1 98.12 68 PHE A C 1
ATOM 545 O O . PHE A 1 68 ? 0.579 -4.02 -0.634 1 98.12 68 PHE A O 1
ATOM 552 N N . SER A 1 69 ? 1.701 -2.891 -2.178 1 98.19 69 SER A N 1
ATOM 553 C CA . SER A 1 69 ? 0.583 -2.145 -2.746 1 98.19 69 SER A CA 1
ATOM 554 C C . SER A 1 69 ? 0.661 -2.102 -4.27 1 98.19 69 SER A C 1
ATOM 556 O O . SER A 1 69 ? 1.738 -2.268 -4.844 1 98.19 69 SER A O 1
ATOM 558 N N . PHE A 1 70 ? -0.463 -1.967 -4.848 1 98.31 70 PHE A N 1
ATOM 559 C CA . PHE A 1 70 ? -0.61 -1.947 -6.301 1 98.31 70 PH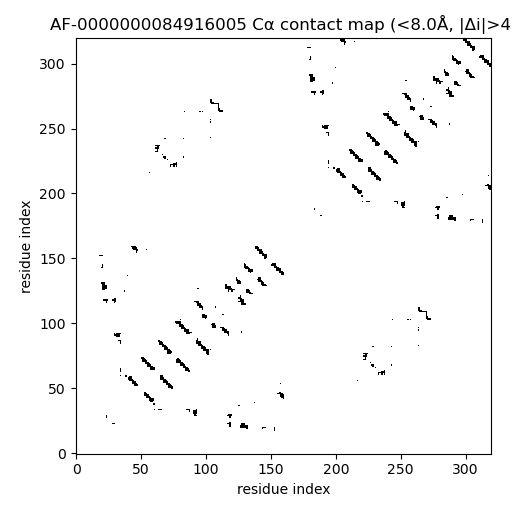E A CA 1
ATOM 560 C C . PHE A 1 70 ? -1.569 -0.844 -6.73 1 98.31 70 PHE A C 1
ATOM 562 O O . PHE A 1 70 ? -2.582 -0.603 -6.074 1 98.31 70 PHE A O 1
ATOM 569 N N . LYS A 1 71 ? -1.193 -0.162 -7.82 1 98.38 71 LYS A N 1
ATOM 570 C CA . LYS A 1 71 ? -2.045 0.842 -8.453 1 98.38 71 LYS A CA 1
ATOM 571 C C . LYS A 1 71 ? -2.076 0.661 -9.969 1 98.38 71 LYS A C 1
ATOM 573 O O . LYS A 1 71 ? -1.04 0.416 -10.594 1 98.38 71 LYS A O 1
ATOM 578 N N . MET A 1 72 ? -3.289 0.713 -10.531 1 98.25 72 MET A N 1
ATOM 579 C CA . MET A 1 72 ? -3.486 0.774 -11.977 1 98.25 72 MET A CA 1
ATOM 580 C C . MET A 1 72 ? -4.27 2.025 -12.367 1 98.25 72 MET A C 1
ATOM 582 O O . MET A 1 72 ? -5.234 2.393 -11.695 1 98.25 72 MET A O 1
ATOM 586 N N . TRP A 1 73 ? -3.84 2.68 -13.461 1 98 73 TRP A N 1
ATOM 587 C CA . TRP A 1 73 ? -4.512 3.912 -13.859 1 98 73 TRP A CA 1
ATOM 588 C C . TRP A 1 73 ? -4.391 4.133 -15.367 1 98 73 TRP A C 1
ATOM 590 O O . TRP A 1 73 ? -3.557 3.512 -16.031 1 98 73 TRP A O 1
ATOM 600 N N . ASN A 1 74 ? -5.324 4.766 -15.867 1 95.94 74 ASN A N 1
ATOM 601 C CA . ASN A 1 74 ? -5.293 5.27 -17.234 1 95.94 74 ASN A CA 1
ATOM 602 C C . ASN A 1 74 ? -5.5 6.781 -17.281 1 95.94 74 ASN A C 1
ATOM 604 O O . ASN A 1 74 ? -6.23 7.34 -16.469 1 95.94 74 ASN A O 1
ATOM 608 N N . GLU A 1 75 ? -4.77 7.391 -18.406 1 86.81 75 GLU A N 1
ATOM 609 C CA . GLU A 1 75 ? -4.93 8.836 -18.531 1 86.81 75 GLU A CA 1
ATOM 610 C C . GLU A 1 75 ? -4.805 9.531 -17.188 1 86.81 75 GLU A C 1
ATOM 612 O O . GLU A 1 75 ? -3.807 9.359 -16.484 1 86.81 75 GLU A O 1
ATOM 617 N N . ASN A 1 76 ? -5.855 10.164 -16.625 1 84.88 76 ASN A N 1
ATOM 618 C CA . ASN A 1 76 ? -5.789 10.898 -15.375 1 84.88 76 ASN A CA 1
ATOM 619 C C . ASN A 1 76 ? -6.727 10.297 -14.328 1 84.88 76 ASN A C 1
ATOM 621 O O . ASN A 1 76 ? -7.203 11.008 -13.438 1 84.88 76 ASN A O 1
ATOM 625 N N . GLU A 1 77 ? -6.844 8.898 -14.555 1 94.62 77 GLU A N 1
ATOM 626 C CA . GLU A 1 77 ? -7.793 8.32 -13.609 1 94.62 77 GLU A CA 1
ATOM 627 C C . GLU A 1 77 ? -7.312 6.965 -13.094 1 94.62 77 GLU A C 1
ATOM 629 O O . GLU A 1 77 ? -6.863 6.125 -13.875 1 94.62 77 GLU A O 1
ATOM 634 N N . VAL A 1 78 ? -7.387 6.75 -11.789 1 98.06 78 VAL A N 1
ATOM 635 C CA . VAL A 1 78 ? -7.098 5.457 -11.18 1 98.06 78 VAL A CA 1
ATOM 636 C C . VAL A 1 78 ? -8.195 4.457 -11.539 1 98.06 78 VAL A C 1
ATOM 638 O O . VAL A 1 78 ? -9.383 4.785 -11.5 1 98.06 78 VAL A O 1
ATOM 641 N N . ILE A 1 79 ? -7.73 3.295 -11.945 1 97.94 79 ILE A N 1
ATOM 642 C CA . ILE A 1 79 ? -8.664 2.205 -12.211 1 97.94 79 ILE A CA 1
ATOM 643 C C . ILE A 1 79 ? -8.938 1.442 -10.914 1 97.94 79 ILE A C 1
ATOM 645 O O . ILE A 1 79 ? -10.102 1.228 -10.547 1 97.94 79 ILE A O 1
ATOM 649 N N . PHE A 1 80 ? -7.902 1.006 -10.211 1 98.44 80 PHE A N 1
ATOM 650 C CA . PHE A 1 80 ? -8.086 0.402 -8.898 1 98.44 80 PHE A CA 1
ATOM 651 C C . PHE A 1 80 ? -6.77 0.345 -8.133 1 98.44 80 PHE A C 1
ATOM 653 O O . PHE A 1 80 ? -5.707 0.609 -8.703 1 98.44 80 PHE A O 1
ATOM 660 N N . TYR A 1 81 ? -6.852 0.055 -6.809 1 98.62 81 TYR A N 1
ATOM 661 C CA . TYR A 1 81 ? -5.719 -0.167 -5.914 1 98.62 81 TYR A CA 1
ATOM 662 C C . TYR A 1 81 ? -5.766 -1.568 -5.316 1 98.62 81 TYR A C 1
ATOM 664 O O . TYR A 1 81 ? -6.816 -2.215 -5.312 1 98.62 81 TYR A O 1
ATOM 672 N N . GLU A 1 82 ? -4.617 -1.986 -4.828 1 98.56 82 GLU A N 1
ATOM 673 C CA . GLU A 1 82 ? -4.516 -3.17 -3.979 1 98.56 82 GLU A CA 1
ATOM 674 C C . GLU A 1 82 ? -3.596 -2.918 -2.789 1 98.56 82 GLU A C 1
ATOM 676 O O . GLU A 1 82 ? -2.602 -2.197 -2.906 1 98.56 82 GLU A O 1
ATOM 681 N N . ILE A 1 83 ? -3.924 -3.539 -1.728 1 98.69 83 ILE A N 1
ATOM 682 C CA . ILE A 1 83 ? -2.957 -3.801 -0.667 1 98.69 83 ILE A CA 1
ATOM 683 C C . ILE A 1 83 ? -2.902 -5.297 -0.378 1 98.69 83 ILE A C 1
ATOM 685 O O . ILE A 1 83 ? -3.904 -6.004 -0.526 1 98.69 83 ILE A O 1
ATOM 689 N N . GLY A 1 84 ? -1.732 -5.723 0.046 1 98.56 84 GLY A N 1
ATOM 690 C CA . GLY A 1 84 ? -1.609 -7.121 0.429 1 98.56 84 GLY A CA 1
ATOM 691 C C . GLY A 1 84 ? -0.269 -7.453 1.057 1 98.56 84 GLY A C 1
ATOM 692 O O . GLY A 1 84 ? 0.545 -6.559 1.303 1 98.56 84 GLY A O 1
ATOM 693 N N . HIS A 1 85 ? -0.178 -8.75 1.382 1 98.69 85 HIS A N 1
ATOM 694 C CA . HIS A 1 85 ? 1.088 -9.266 1.89 1 98.69 85 HIS A CA 1
ATOM 695 C C . HIS A 1 85 ? 1.23 -10.758 1.595 1 98.69 85 HIS A C 1
ATOM 697 O O . HIS A 1 85 ? 0.237 -11.445 1.346 1 98.69 85 HIS A O 1
ATOM 703 N N . VAL A 1 86 ? 2.457 -11.18 1.492 1 98.75 86 VAL A N 1
ATOM 704 C CA . VAL A 1 86 ? 2.768 -12.594 1.683 1 98.75 86 VAL A CA 1
ATOM 705 C C . VAL A 1 86 ? 3.176 -12.836 3.133 1 98.75 86 VAL A C 1
ATOM 707 O O . VAL A 1 86 ? 4.051 -12.148 3.664 1 98.75 86 VAL A O 1
ATOM 710 N N . VAL A 1 87 ? 2.498 -13.805 3.721 1 97.94 87 VAL A N 1
ATOM 711 C CA . VAL A 1 87 ? 2.746 -14.086 5.129 1 97.94 87 VAL A CA 1
ATOM 712 C C . VAL A 1 87 ? 3.285 -15.508 5.289 1 97.94 87 VAL A C 1
ATOM 714 O O . VAL A 1 87 ? 2.885 -16.422 4.555 1 97.94 87 VAL A O 1
ATOM 717 N N . GLU A 1 88 ? 4.25 -15.68 6.215 1 97.12 88 GLU A N 1
ATOM 718 C CA . GLU A 1 88 ? 4.625 -17.031 6.629 1 97.12 88 GLU A CA 1
ATOM 719 C C . GLU A 1 88 ? 3.561 -17.641 7.531 1 97.12 88 GLU A C 1
ATOM 721 O O . GLU A 1 88 ? 3.223 -17.078 8.578 1 97.12 88 GLU A O 1
ATOM 726 N N . LYS A 1 89 ? 3.066 -18.703 7.055 1 94.69 89 LYS A N 1
ATOM 727 C CA . LYS A 1 89 ? 1.986 -19.406 7.746 1 94.69 89 LYS A CA 1
ATOM 728 C C . LYS A 1 89 ? 2.074 -20.906 7.527 1 94.69 89 LYS A C 1
ATOM 730 O O . LYS A 1 89 ? 2.238 -21.375 6.395 1 94.69 89 LYS A O 1
ATOM 735 N N . ASP A 1 90 ? 1.998 -21.75 8.664 1 95.38 90 ASP A N 1
ATOM 736 C CA . ASP A 1 90 ? 1.987 -23.203 8.594 1 95.38 90 ASP A CA 1
ATOM 737 C C . ASP A 1 90 ? 3.207 -23.734 7.84 1 95.38 90 ASP A C 1
ATOM 739 O O . ASP A 1 90 ? 3.08 -24.594 6.969 1 95.38 90 ASP A O 1
ATOM 743 N N . LYS A 1 91 ? 4.336 -23.125 8.133 1 97.12 91 LYS A N 1
ATOM 744 C CA . LYS A 1 91 ? 5.625 -23.484 7.547 1 97.12 91 LYS A CA 1
ATOM 745 C C . LYS A 1 91 ? 5.613 -23.312 6.031 1 97.12 91 LYS A C 1
ATOM 747 O O . LYS A 1 91 ? 6.254 -24.078 5.305 1 97.12 91 LYS A O 1
ATOM 752 N N . SER A 1 92 ? 4.781 -22.406 5.602 1 98.56 92 SER A N 1
ATOM 753 C CA . SER A 1 92 ? 4.664 -22.062 4.188 1 98.56 92 SER A CA 1
ATOM 754 C C . SER A 1 92 ? 4.332 -20.578 4.004 1 98.56 92 SER A C 1
ATOM 756 O O . SER A 1 92 ? 4.641 -19.766 4.867 1 98.56 92 SER A O 1
ATOM 758 N N . LEU A 1 93 ? 3.836 -20.25 2.738 1 98.75 93 LEU A N 1
ATOM 759 C CA . LEU A 1 93 ? 3.492 -18.859 2.406 1 98.75 93 LEU A CA 1
ATOM 760 C C . LEU A 1 93 ? 2.039 -18.766 1.951 1 98.75 93 LEU A C 1
ATOM 762 O O . LEU A 1 93 ? 1.512 -19.688 1.332 1 98.75 93 LEU A O 1
ATOM 766 N N . GLU A 1 94 ? 1.467 -17.703 2.295 1 98.81 94 GLU A N 1
ATOM 767 C CA . GLU A 1 94 ? 0.143 -17.344 1.791 1 98.81 94 GLU A CA 1
ATOM 768 C C . GLU A 1 94 ? 0.096 -15.898 1.339 1 98.81 94 GLU A C 1
ATOM 770 O O . GLU A 1 94 ? 0.586 -15.008 2.039 1 98.81 94 GLU A O 1
ATOM 775 N N . LEU A 1 95 ? -0.435 -15.695 0.148 1 98.81 95 LEU A N 1
ATOM 776 C CA . LEU A 1 95 ? -0.681 -14.359 -0.387 1 98.81 95 LEU A CA 1
ATOM 777 C C . LEU A 1 95 ? -2.1 -13.898 -0.068 1 98.81 95 LEU A C 1
ATOM 779 O O . LEU A 1 95 ? -3.066 -14.617 -0.346 1 98.81 95 LEU A O 1
ATOM 783 N N . GLN A 1 96 ? -2.236 -12.719 0.514 1 98.75 96 GLN A N 1
ATOM 784 C CA . GLN A 1 96 ? -3.537 -12.133 0.813 1 98.75 96 GLN A CA 1
ATOM 785 C C . GLN A 1 96 ? -3.662 -10.734 0.215 1 98.75 96 GLN A C 1
ATOM 787 O O . GLN A 1 96 ? -2.703 -9.953 0.231 1 98.75 96 GLN A O 1
ATOM 792 N N . ILE A 1 97 ? -4.867 -10.453 -0.367 1 98.69 97 ILE A N 1
ATOM 793 C CA . ILE A 1 97 ? -5.02 -9.227 -1.136 1 98.69 97 ILE A CA 1
ATOM 794 C C . ILE A 1 97 ? -6.379 -8.5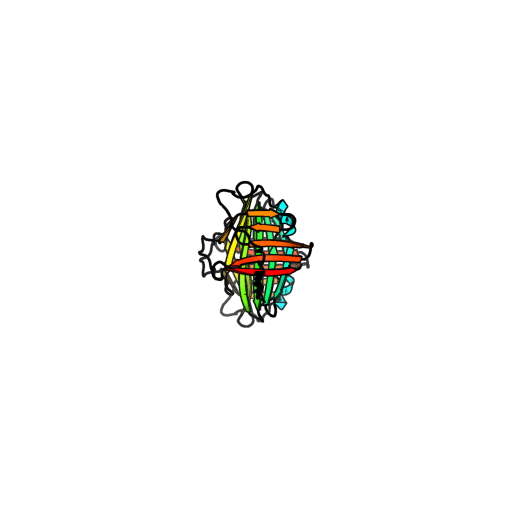94 -0.841 1 98.69 97 ILE A C 1
ATOM 796 O O . ILE A 1 97 ? -7.383 -9.305 -0.713 1 98.69 97 ILE A O 1
ATOM 800 N N . LYS A 1 98 ? -6.414 -7.305 -0.738 1 98.56 98 LYS A N 1
ATOM 801 C CA . LYS A 1 98 ? -7.629 -6.492 -0.796 1 98.56 98 LYS A CA 1
ATOM 802 C C . LYS A 1 98 ? -7.578 -5.516 -1.967 1 98.56 98 LYS A C 1
ATOM 804 O O . LYS A 1 98 ? -6.531 -4.938 -2.26 1 98.56 98 LYS A O 1
ATOM 809 N N . HIS A 1 99 ? -8.742 -5.281 -2.566 1 98.62 99 HIS A N 1
ATOM 810 C CA . HIS A 1 99 ? -8.859 -4.367 -3.699 1 98.62 99 HIS A CA 1
ATOM 811 C C . HIS A 1 99 ? -9.672 -3.133 -3.326 1 98.62 99 HIS A C 1
ATOM 813 O O . HIS A 1 99 ? -10.562 -3.203 -2.473 1 98.62 99 HIS A O 1
ATOM 819 N N . PHE A 1 100 ? -9.406 -2.062 -4.039 1 98.62 100 PHE A N 1
ATOM 820 C CA . PHE A 1 100 ? -10.109 -0.804 -3.816 1 98.62 100 PHE A CA 1
ATOM 821 C C . PHE A 1 100 ? -10.352 -0.081 -5.133 1 98.62 100 PHE A C 1
ATOM 823 O O . PHE A 1 100 ? -9.539 -0.163 -6.055 1 98.62 100 PHE A O 1
ATOM 830 N N . ASP A 1 101 ? -11.43 0.637 -5.141 1 98.12 101 ASP A N 1
ATOM 831 C CA . ASP A 1 101 ? -11.633 1.502 -6.297 1 98.12 101 ASP A CA 1
ATOM 832 C C . ASP A 1 101 ? -10.867 2.816 -6.141 1 98.12 101 ASP A C 1
ATOM 834 O O . ASP A 1 101 ? -10.062 2.967 -5.223 1 98.12 101 ASP A O 1
ATOM 838 N N . LYS A 1 102 ? -11.086 3.727 -7.051 1 97 102 LYS A N 1
ATOM 839 C CA . LYS A 1 102 ? -10.32 4.969 -7.137 1 97 102 LYS A CA 1
ATOM 840 C C . LYS A 1 102 ? -10.562 5.848 -5.91 1 97 102 LYS A C 1
ATOM 842 O O . LYS A 1 102 ? -9.789 6.77 -5.645 1 97 102 LYS A O 1
ATOM 847 N N . ASP A 1 103 ? -11.633 5.637 -5.164 1 96.75 103 ASP A N 1
ATOM 848 C CA . ASP A 1 103 ? -11.969 6.434 -3.99 1 96.75 103 ASP A CA 1
ATOM 849 C C . ASP A 1 103 ? -11.664 5.676 -2.701 1 96.75 103 ASP A C 1
ATOM 851 O O . ASP A 1 103 ? -12.195 5.996 -1.641 1 96.75 103 ASP A O 1
ATOM 855 N N . LEU A 1 104 ? -10.953 4.52 -2.766 1 97.44 104 LEU A N 1
ATOM 856 C CA . LEU A 1 104 ? -10.5 3.674 -1.666 1 97.44 104 LEU A CA 1
ATOM 857 C C . LEU A 1 104 ? -11.664 2.895 -1.061 1 97.44 104 LEU A C 1
ATOM 859 O O . LEU A 1 104 ? -11.57 2.412 0.07 1 97.44 104 LEU A O 1
ATOM 863 N N . LYS A 1 105 ? -12.742 2.881 -1.852 1 97.88 105 LYS A N 1
ATOM 864 C CA . LYS A 1 105 ? -13.797 1.96 -1.426 1 97.88 105 LYS A CA 1
ATOM 865 C C . LYS A 1 105 ? -13.398 0.511 -1.695 1 97.88 105 LYS A C 1
ATOM 867 O O . LYS A 1 105 ? -13.023 0.164 -2.816 1 97.88 105 LYS A O 1
ATOM 872 N N . GLY A 1 106 ? -13.539 -0.326 -0.693 1 97.88 106 GLY A N 1
ATOM 873 C CA . GLY A 1 106 ? -13.109 -1.711 -0.804 1 97.88 106 GLY A CA 1
ATOM 874 C C . GLY A 1 106 ? -14.047 -2.561 -1.642 1 97.88 106 GLY A C 1
ATOM 875 O O . GLY A 1 106 ? -15.266 -2.389 -1.584 1 97.88 106 GLY A O 1
ATOM 876 N N . TRP A 1 107 ? -13.438 -3.502 -2.391 1 97.75 107 TRP A N 1
ATOM 877 C CA . TRP A 1 107 ? -14.227 -4.512 -3.088 1 97.75 107 TRP A CA 1
ATOM 878 C C . TRP A 1 107 ? -14.656 -5.625 -2.135 1 97.75 107 TRP A C 1
ATOM 880 O O . TRP A 1 107 ? -15.773 -6.129 -2.223 1 97.75 107 TRP A O 1
ATOM 890 N N . GLU A 1 108 ? -13.719 -6.012 -1.25 1 97.94 108 GLU A N 1
ATOM 891 C CA . GLU A 1 108 ? -13.992 -7.027 -0.237 1 97.94 108 GLU A CA 1
ATOM 892 C C . GLU A 1 108 ? -14.602 -6.406 1.016 1 97.94 108 GLU A C 1
ATOM 894 O O . GLU A 1 108 ? -14.336 -5.246 1.335 1 97.94 108 GLU A O 1
ATOM 899 N N . LYS A 1 109 ? -15.312 -7.246 1.714 1 96.88 109 LYS A N 1
ATOM 900 C CA . LYS A 1 109 ? -15.82 -6.809 3.012 1 96.88 109 LYS A CA 1
ATOM 901 C C . LYS A 1 109 ? -14.68 -6.441 3.953 1 96.88 109 LYS A C 1
ATOM 903 O O . LYS A 1 109 ? -13.547 -6.891 3.766 1 96.88 109 LYS A O 1
ATOM 908 N N . GLN A 1 110 ? -15.047 -5.613 4.93 1 96.38 110 GLN A N 1
ATOM 909 C CA . GLN A 1 110 ? -14.109 -5.066 5.906 1 96.38 110 GLN A CA 1
ATOM 910 C C . GLN A 1 110 ? -13.227 -6.164 6.496 1 96.38 110 GLN A C 1
ATOM 912 O O . GLN A 1 110 ? -12.008 -5.996 6.594 1 96.38 110 GLN A O 1
ATOM 917 N N . GLU A 1 111 ? -13.805 -7.352 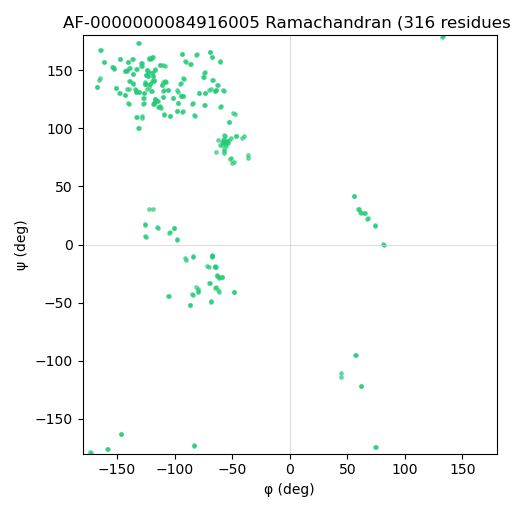6.793 1 96.94 111 GLU A N 1
ATOM 918 C CA . GLU A 1 111 ? -13.117 -8.414 7.516 1 96.94 111 GLU A CA 1
ATOM 919 C C . GLU A 1 111 ? -12.547 -9.453 6.551 1 96.94 111 GLU A C 1
ATOM 921 O O . GLU A 1 111 ? -11.969 -10.453 6.98 1 96.94 111 GLU A O 1
ATOM 926 N N . GLU A 1 112 ? -12.688 -9.172 5.254 1 97.62 112 GLU A N 1
ATOM 927 C CA . GLU A 1 112 ? -12.367 -10.219 4.289 1 97.62 112 GLU A CA 1
ATOM 928 C C . GLU A 1 112 ? -11.242 -9.781 3.357 1 97.62 112 GLU A C 1
ATOM 930 O O . GLU A 1 112 ? -11.062 -8.586 3.115 1 97.62 112 GLU A O 1
ATOM 935 N N . SER A 1 113 ? -10.461 -10.695 2.936 1 98.12 113 SER A N 1
ATOM 936 C CA . SER A 1 113 ? -9.469 -10.57 1.873 1 98.12 113 SER A CA 1
ATOM 937 C C . SER A 1 113 ? -9.508 -11.781 0.942 1 98.12 113 SER A C 1
ATOM 939 O O . SER A 1 113 ? -10.125 -12.797 1.263 1 98.12 113 SER A O 1
ATOM 941 N N . GLU A 1 114 ? -9 -11.664 -0.238 1 97.94 114 GLU A N 1
ATOM 942 C CA . GLU A 1 114 ? -8.711 -12.828 -1.071 1 97.94 114 GLU A CA 1
ATOM 943 C C . GLU A 1 114 ? -7.418 -13.508 -0.643 1 97.94 114 GLU A C 1
ATOM 945 O O . GLU A 1 114 ? -6.379 -12.859 -0.52 1 97.94 114 GLU A O 1
ATOM 950 N N . ASN A 1 115 ? -7.488 -14.773 -0.464 1 98 115 ASN A N 1
ATOM 951 C CA . ASN A 1 115 ? -6.344 -15.523 0.039 1 98 115 ASN A CA 1
ATOM 952 C C . ASN A 1 115 ? -5.895 -16.594 -0.953 1 98 115 ASN A C 1
ATOM 954 O O . ASN A 1 115 ? -6.715 -17.359 -1.456 1 98 115 ASN A O 1
ATOM 958 N N . PHE A 1 116 ? -4.605 -16.656 -1.214 1 98.69 116 PHE A N 1
ATOM 959 C CA . PHE A 1 116 ? -4.02 -17.531 -2.215 1 98.69 116 PHE A CA 1
ATOM 960 C C . PHE A 1 116 ? -2.879 -18.359 -1.616 1 98.69 116 PHE A C 1
ATOM 962 O O . PHE A 1 116 ? -1.782 -17.828 -1.398 1 98.69 116 PHE A O 1
ATOM 969 N N . LYS A 1 117 ? -3.098 -19.641 -1.451 1 98.69 117 LYS A N 1
ATOM 970 C CA . LYS A 1 117 ? -2.086 -20.516 -0.87 1 98.69 117 LYS A CA 1
ATOM 971 C C . LYS A 1 117 ? -0.961 -20.781 -1.864 1 98.69 117 LYS A C 1
ATOM 973 O O . LYS A 1 117 ? -1.197 -20.859 -3.072 1 98.69 117 LYS A O 1
ATOM 978 N N . LEU A 1 118 ? 0.188 -20.953 -1.314 1 98.81 118 LEU A N 1
ATOM 979 C CA . LEU A 1 118 ? 1.312 -21.359 -2.154 1 98.81 118 LEU A CA 1
ATOM 980 C C . LEU A 1 118 ? 1.092 -22.75 -2.73 1 98.81 118 LEU A C 1
ATOM 982 O O . LEU A 1 118 ? 0.739 -23.688 -2.002 1 98.81 118 LEU A O 1
ATOM 986 N N . VAL A 1 119 ? 1.313 -22.891 -3.996 1 98.69 119 VAL A N 1
ATOM 987 C CA . VAL A 1 119 ? 1.101 -24.156 -4.68 1 98.69 119 VAL A CA 1
ATOM 988 C C . VAL A 1 119 ? 2.445 -24.812 -4.98 1 98.69 119 VAL A C 1
ATOM 990 O O . VAL A 1 119 ? 2.604 -26.031 -4.812 1 98.69 119 VAL A O 1
ATOM 993 N N . LYS A 1 120 ? 3.453 -23.953 -5.492 1 97.88 120 LYS A N 1
ATOM 994 C CA . LYS A 1 120 ? 4.715 -24.5 -5.977 1 97.88 120 LYS A CA 1
ATOM 995 C C . LYS A 1 120 ? 5.766 -23.406 -6.141 1 97.88 120 LYS A C 1
ATOM 997 O O . LYS A 1 120 ? 5.438 -22.266 -6.457 1 97.88 120 LYS A O 1
ATOM 1002 N N . ILE A 1 121 ? 6.953 -23.688 -5.832 1 98.06 121 ILE A N 1
ATOM 1003 C CA . ILE A 1 121 ? 8.102 -22.891 -6.234 1 98.06 121 ILE A CA 1
ATOM 1004 C C . ILE A 1 121 ? 8.969 -23.672 -7.207 1 98.06 121 ILE A C 1
ATOM 1006 O O . ILE A 1 121 ? 9.391 -24.797 -6.902 1 98.06 121 ILE A O 1
ATOM 1010 N N . ASP A 1 122 ? 9.109 -23.125 -8.414 1 93.56 122 ASP A N 1
ATOM 1011 C CA . ASP A 1 122 ? 9.852 -23.812 -9.461 1 93.56 122 ASP A CA 1
ATOM 1012 C C . ASP A 1 122 ? 10.82 -22.859 -10.164 1 93.56 122 ASP A C 1
ATOM 1014 O O . ASP A 1 122 ? 10.406 -22.047 -10.992 1 93.56 122 ASP A O 1
ATOM 1018 N N . LYS A 1 123 ? 12.219 -23.016 -9.961 1 90.94 123 LYS A N 1
ATOM 1019 C CA . LYS A 1 123 ? 13.234 -22.266 -10.695 1 90.94 123 LYS A CA 1
ATOM 1020 C C . LYS A 1 123 ? 13.031 -20.766 -10.523 1 90.94 123 LYS A C 1
ATOM 1022 O O . LYS A 1 123 ? 13.414 -20.188 -9.5 1 90.94 123 LYS A O 1
ATOM 1027 N N . ASN A 1 124 ? 12.305 -20.141 -11.523 1 96.81 124 ASN A N 1
ATOM 1028 C CA . ASN A 1 124 ? 12.125 -18.703 -11.531 1 96.81 124 ASN A CA 1
ATOM 1029 C C . ASN A 1 124 ? 10.656 -18.312 -11.336 1 96.81 124 ASN A C 1
ATOM 1031 O O . ASN A 1 124 ? 10.258 -17.188 -11.656 1 96.81 124 ASN A O 1
ATOM 1035 N N . ARG A 1 125 ? 9.852 -19.344 -10.883 1 98.31 125 ARG A N 1
ATOM 1036 C CA . ARG A 1 125 ? 8.422 -19.062 -10.734 1 98.31 125 ARG A CA 1
ATOM 1037 C C . ARG A 1 125 ? 7.949 -19.391 -9.32 1 98.31 125 ARG A C 1
ATOM 1039 O O . ARG A 1 125 ? 8.375 -20.375 -8.727 1 98.31 125 ARG A O 1
ATOM 1046 N N . ILE A 1 126 ? 7.137 -18.578 -8.805 1 98.81 126 ILE A N 1
ATOM 1047 C CA . ILE A 1 126 ? 6.383 -18.797 -7.57 1 98.81 126 ILE A CA 1
ATOM 1048 C C . ILE A 1 126 ? 4.895 -18.906 -7.895 1 98.81 126 ILE A C 1
ATOM 1050 O O . ILE A 1 126 ? 4.293 -17.969 -8.422 1 98.81 126 ILE A O 1
ATOM 1054 N N . TYR A 1 127 ? 4.305 -20.047 -7.598 1 98.69 127 TYR A N 1
ATOM 1055 C CA . TYR A 1 127 ? 2.896 -20.281 -7.887 1 98.69 127 TYR A CA 1
ATOM 1056 C C . TYR A 1 127 ? 2.057 -20.188 -6.617 1 98.69 127 TYR A C 1
ATOM 1058 O O . TYR A 1 127 ? 2.172 -21.031 -5.723 1 98.69 127 TYR A O 1
ATOM 1066 N N . PHE A 1 128 ? 1.289 -19.203 -6.543 1 98.88 128 PHE A N 1
ATOM 1067 C CA . PHE A 1 128 ? 0.148 -19.203 -5.633 1 98.88 128 PHE A CA 1
ATOM 1068 C C . PHE A 1 128 ? -1.111 -19.688 -6.344 1 98.88 128 PHE A C 1
ATOM 1070 O O . PHE A 1 128 ? -1.141 -19.766 -7.57 1 98.88 128 PHE A O 1
ATOM 1077 N N . ASP A 1 129 ? -2.105 -20.031 -5.539 1 98.56 129 ASP A N 1
ATOM 1078 C CA . ASP A 1 129 ? -3.381 -20.422 -6.129 1 98.56 129 ASP A CA 1
ATOM 1079 C C . ASP A 1 129 ? -3.885 -19.359 -7.105 1 98.56 129 ASP A C 1
ATOM 1081 O O . ASP A 1 129 ? -4.266 -18.266 -6.695 1 98.56 129 ASP A O 1
ATOM 1085 N N . LYS A 1 130 ? -3.812 -19.562 -8.453 1 98.31 130 LYS A N 1
ATOM 1086 C CA . LYS A 1 130 ? -4.391 -18.766 -9.539 1 98.31 130 LYS A CA 1
ATOM 1087 C C . LYS A 1 130 ? -3.525 -17.547 -9.852 1 98.31 130 LYS A C 1
ATOM 1089 O O . LYS A 1 130 ? -3.883 -16.734 -10.703 1 98.31 130 LYS A O 1
ATOM 1094 N N . ILE A 1 131 ? -2.436 -17.344 -9.18 1 98.69 131 ILE A N 1
ATOM 1095 C CA . ILE A 1 131 ? -1.517 -16.25 -9.438 1 98.69 131 ILE A CA 1
ATOM 1096 C C . ILE A 1 131 ? -0.087 -16.766 -9.531 1 98.69 131 ILE A C 1
ATOM 1098 O O . ILE A 1 131 ? 0.36 -17.516 -8.656 1 98.69 131 ILE A O 1
ATOM 1102 N N . THR A 1 132 ? 0.641 -16.422 -10.5 1 98.75 132 THR A N 1
ATOM 1103 C CA . THR A 1 132 ? 2.027 -16.844 -10.672 1 98.75 132 THR A CA 1
ATOM 1104 C C . THR A 1 132 ? 2.936 -15.625 -10.867 1 98.75 132 THR A C 1
ATOM 1106 O O . THR A 1 132 ? 2.641 -14.75 -11.68 1 98.75 132 THR A O 1
ATOM 1109 N N . TYR A 1 133 ? 3.975 -15.562 -10.148 1 98.81 133 TYR A N 1
ATOM 1110 C CA . TYR A 1 133 ? 5.062 -14.609 -10.367 1 98.81 133 TYR A CA 1
ATOM 1111 C C . TYR A 1 133 ? 6.242 -15.281 -11.062 1 98.81 133 TYR A C 1
ATOM 1113 O O . TYR A 1 133 ? 6.754 -16.297 -10.586 1 98.81 133 TYR A O 1
ATOM 1121 N N . GLU A 1 134 ? 6.672 -14.727 -12.156 1 98.69 134 GLU A N 1
ATOM 1122 C CA . GLU A 1 134 ? 7.801 -15.25 -12.922 1 98.69 134 GLU A CA 1
ATOM 1123 C C . GLU A 1 134 ? 8.945 -14.242 -12.977 1 98.69 134 GLU A C 1
ATOM 1125 O O . GLU A 1 134 ? 8.781 -13.141 -13.508 1 98.69 134 GLU A O 1
ATOM 1130 N N . LYS A 1 135 ? 10.047 -14.656 -12.5 1 98.56 135 LYS A N 1
ATOM 1131 C CA . LYS A 1 135 ? 11.25 -13.836 -12.578 1 98.56 135 LYS A CA 1
ATOM 1132 C C . LYS A 1 135 ? 11.93 -13.984 -13.938 1 98.56 135 LYS A C 1
ATOM 1134 O O . LYS A 1 135 ? 12.508 -15.031 -14.242 1 98.56 135 LYS A O 1
ATOM 1139 N N . ILE A 1 136 ? 11.883 -12.914 -14.727 1 98.31 136 ILE A N 1
ATOM 1140 C CA . ILE A 1 136 ? 12.562 -12.898 -16.016 1 98.31 136 ILE A CA 1
ATOM 1141 C C . ILE A 1 136 ? 14.031 -12.516 -15.828 1 98.31 136 ILE A C 1
ATOM 1143 O O . ILE A 1 136 ? 14.914 -13.125 -16.438 1 98.31 136 ILE A O 1
ATOM 1147 N N . SER A 1 137 ? 14.234 -11.547 -15.016 1 98 137 SER A N 1
ATOM 1148 C CA . SER A 1 137 ? 15.547 -11.062 -14.586 1 98 137 SER A CA 1
ATOM 1149 C C . SER A 1 137 ? 15.445 -10.289 -13.273 1 98 137 SER A C 1
ATOM 1151 O O . SER A 1 137 ? 14.375 -10.234 -12.664 1 98 137 SER A O 1
ATOM 1153 N N . ASP A 1 138 ? 16.531 -9.742 -12.852 1 97.12 138 ASP A N 1
ATOM 1154 C CA . ASP A 1 138 ? 16.516 -8.945 -11.633 1 97.12 138 ASP A CA 1
ATOM 1155 C C . ASP A 1 138 ? 15.719 -7.66 -11.82 1 97.12 138 ASP A C 1
ATOM 1157 O O . ASP A 1 138 ? 15.383 -6.988 -10.844 1 97.12 138 ASP A O 1
ATOM 1161 N N . GLN A 1 139 ? 15.359 -7.367 -13.078 1 98 139 GLN A N 1
ATOM 1162 C CA . GLN A 1 139 ? 14.719 -6.086 -13.359 1 98 139 GLN A CA 1
ATOM 1163 C C . GLN A 1 139 ? 13.383 -6.281 -14.07 1 98 139 GLN A C 1
ATOM 1165 O O . GLN A 1 139 ? 12.781 -5.316 -14.555 1 98 139 GLN A O 1
ATOM 1170 N N . GLU A 1 140 ? 13.023 -7.492 -14.156 1 98.69 140 GLU A N 1
ATOM 1171 C CA . GLU A 1 140 ? 11.82 -7.746 -14.938 1 98.69 140 GLU A CA 1
ATOM 1172 C C . GLU A 1 140 ? 11.086 -8.984 -14.438 1 98.69 140 GLU A C 1
ATOM 1174 O O . GLU A 1 140 ? 11.711 -10.008 -14.141 1 98.69 140 GLU A O 1
ATOM 1179 N N . MET A 1 141 ? 9.742 -8.844 -14.297 1 98.62 141 MET A N 1
ATOM 1180 C CA . MET A 1 141 ? 8.945 -10.016 -13.938 1 98.62 141 MET A CA 1
ATOM 1181 C C . MET A 1 141 ? 7.625 -10.031 -14.703 1 98.62 141 MET A C 1
ATOM 1183 O O . MET A 1 141 ? 7.168 -8.984 -15.18 1 98.62 141 MET A O 1
ATOM 1187 N N . ASN A 1 142 ? 7.082 -11.188 -14.82 1 98.56 142 ASN A N 1
ATOM 1188 C CA . ASN A 1 142 ? 5.695 -11.367 -15.242 1 98.56 142 ASN A CA 1
ATOM 1189 C C . ASN A 1 142 ? 4.809 -11.812 -14.078 1 98.56 142 ASN A C 1
ATOM 1191 O O . ASN A 1 142 ? 5.223 -12.625 -13.25 1 98.56 142 ASN A O 1
ATOM 1195 N N . VAL A 1 143 ? 3.676 -11.289 -14.047 1 98.69 143 VAL A N 1
ATOM 1196 C CA . VAL A 1 143 ? 2.633 -11.766 -13.148 1 98.69 143 VAL A CA 1
ATOM 1197 C C . VAL A 1 143 ? 1.449 -12.289 -13.961 1 98.69 143 VAL A C 1
ATOM 1199 O O . VAL A 1 143 ? 0.928 -11.594 -14.828 1 98.69 143 VAL A O 1
ATOM 1202 N N . TYR A 1 144 ? 1.092 -13.484 -13.688 1 98.31 144 TYR A N 1
ATOM 1203 C CA . TYR A 1 144 ? -0.076 -14.094 -14.312 1 98.31 144 TYR A CA 1
ATOM 1204 C C . TYR A 1 144 ? -1.206 -14.273 -13.312 1 98.31 144 TYR A C 1
ATOM 1206 O O . TYR A 1 144 ? -0.987 -14.766 -12.203 1 98.31 144 TYR A O 1
ATOM 1214 N N . VAL A 1 145 ? -2.375 -13.891 -13.664 1 98.06 145 VAL A N 1
ATOM 1215 C CA . VAL A 1 145 ? -3.551 -14.008 -12.812 1 98.06 145 VAL A CA 1
ATOM 1216 C C . VAL A 1 145 ? -4.664 -14.734 -13.562 1 98.06 145 VAL A C 1
ATOM 1218 O O . VAL A 1 145 ? -5.062 -14.32 -14.648 1 98.06 145 VAL A O 1
ATOM 1221 N N . TYR A 1 146 ? -5.164 -15.781 -12.961 1 97.44 146 TYR A N 1
ATOM 1222 C CA . TYR A 1 146 ? -6.289 -16.5 -13.547 1 97.44 146 TYR A CA 1
ATOM 1223 C C . TYR A 1 146 ? -7.613 -15.844 -13.172 1 97.44 146 TYR A C 1
ATOM 1225 O O . TYR A 1 146 ? -7.93 -15.703 -11.984 1 97.44 146 TYR A O 1
ATOM 1233 N N . ASP A 1 147 ? -8.359 -15.445 -14.156 1 93.88 147 ASP A N 1
ATOM 1234 C CA . ASP A 1 147 ? -9.688 -14.867 -13.969 1 93.88 147 ASP A CA 1
ATOM 1235 C C . ASP A 1 147 ? -10.766 -15.945 -14.07 1 93.88 147 ASP A C 1
ATOM 1237 O O . ASP A 1 147 ? -11.055 -16.438 -15.164 1 93.88 147 ASP A O 1
ATOM 1241 N N . GLU A 1 148 ? -11.43 -16.188 -12.992 1 91.81 148 GLU A N 1
ATOM 1242 C CA . GLU A 1 148 ? -12.391 -17.297 -12.93 1 91.81 148 GLU A CA 1
ATOM 1243 C C . GLU A 1 148 ? -13.617 -17.016 -13.789 1 91.81 148 GLU A C 1
ATOM 1245 O O . GLU A 1 148 ? -14.258 -17.938 -14.289 1 91.81 148 GLU A O 1
ATOM 1250 N N . GLU A 1 149 ? -13.969 -15.781 -13.867 1 90.75 149 GLU A N 1
ATOM 1251 C CA . GLU A 1 149 ? -15.164 -15.43 -14.633 1 90.75 149 GLU A CA 1
ATOM 1252 C C . GLU A 1 149 ? -14.945 -15.664 -16.125 1 90.75 149 GLU A C 1
ATOM 1254 O O . GLU A 1 149 ? -15.758 -16.328 -16.781 1 90.75 149 GLU A O 1
ATOM 1259 N N . SER A 1 150 ? -13.859 -15.188 -16.656 1 91.56 150 SER A N 1
ATOM 1260 C CA . SER A 1 150 ? -13.586 -15.281 -18.078 1 91.56 150 SER A CA 1
ATOM 1261 C C . SER A 1 150 ? -12.836 -16.562 -18.422 1 91.56 150 SER A C 1
ATOM 1263 O O . SER A 1 150 ? -12.734 -16.938 -19.594 1 91.56 150 SER A O 1
ATOM 1265 N N . LYS A 1 151 ? -12.32 -17.219 -17.391 1 91.12 151 LYS A N 1
ATOM 1266 C CA . LYS A 1 151 ? -11.523 -18.438 -17.547 1 91.12 151 LYS A CA 1
ATOM 1267 C C . LYS A 1 151 ? -10.281 -18.156 -18.391 1 91.12 151 LYS A C 1
ATOM 1269 O O . LYS A 1 151 ? -9.883 -19 -19.203 1 91.12 151 LYS A O 1
ATOM 1274 N N . ARG A 1 152 ? -9.797 -16.969 -18.312 1 94.12 152 ARG A N 1
ATOM 1275 C CA . ARG A 1 152 ? -8.586 -16.562 -19.016 1 94.12 152 ARG A CA 1
ATOM 1276 C C . ARG A 1 152 ? -7.531 -16.047 -18.047 1 94.12 152 ARG A C 1
ATOM 1278 O O . ARG A 1 152 ? -7.844 -15.742 -16.891 1 94.12 152 ARG A O 1
ATOM 1285 N N . GLU A 1 153 ? -6.262 -16.047 -18.484 1 95.81 153 GLU A N 1
ATOM 1286 C CA . GLU A 1 153 ? -5.164 -15.492 -17.703 1 95.81 153 GLU A CA 1
ATOM 1287 C C . GLU A 1 153 ? -4.844 -14.07 -18.141 1 95.81 153 GLU A C 1
ATOM 1289 O O . GLU A 1 153 ? -4.816 -13.766 -19.344 1 95.81 153 GLU A O 1
ATOM 1294 N N . LEU A 1 154 ? -4.754 -13.281 -17.172 1 95.19 154 LEU A N 1
ATOM 1295 C CA . LEU A 1 154 ? -4.195 -11.953 -17.375 1 95.19 154 LEU A CA 1
ATOM 1296 C C . LEU A 1 154 ? -2.691 -11.945 -17.125 1 95.19 154 LEU A C 1
ATOM 1298 O O . LEU A 1 154 ? -2.205 -12.648 -16.234 1 95.19 154 LEU A O 1
ATOM 1302 N N . GLN A 1 155 ? -2.018 -11.18 -17.922 1 96.62 155 GLN A N 1
ATOM 1303 C CA . GLN A 1 155 ? -0.576 -11.055 -17.734 1 96.62 155 GLN A CA 1
ATOM 1304 C C . GLN A 1 155 ? -0.174 -9.602 -17.516 1 96.62 155 GLN A C 1
ATOM 1306 O O . GLN A 1 155 ? -0.65 -8.711 -18.234 1 96.62 155 GLN A O 1
ATOM 1311 N N . PHE A 1 156 ? 0.644 -9.359 -16.594 1 97.88 156 PHE A N 1
ATOM 1312 C CA . PHE A 1 156 ? 1.309 -8.078 -16.359 1 97.88 156 PHE A CA 1
ATOM 1313 C C . PHE A 1 156 ? 2.818 -8.227 -16.516 1 97.88 156 PHE A C 1
ATOM 1315 O O . PHE A 1 156 ? 3.43 -9.094 -15.891 1 97.88 156 PHE A O 1
ATOM 1322 N N . ASN A 1 157 ? 3.35 -7.492 -17.328 1 98.62 157 ASN A N 1
ATOM 1323 C CA . ASN A 1 157 ? 4.801 -7.359 -17.406 1 98.62 157 ASN A CA 1
ATOM 1324 C C . ASN A 1 157 ? 5.289 -6.133 -16.625 1 98.62 157 ASN A C 1
ATOM 1326 O O . ASN A 1 157 ? 4.863 -5.012 -16.906 1 98.62 157 ASN A O 1
ATOM 1330 N N . LEU A 1 158 ? 6.141 -6.363 -15.688 1 98.62 158 LEU A N 1
ATOM 1331 C CA . LEU A 1 158 ? 6.582 -5.297 -14.797 1 98.62 158 LEU A CA 1
ATOM 1332 C C . LEU A 1 158 ? 8.102 -5.184 -14.805 1 98.62 158 LEU A C 1
ATOM 1334 O O . LEU A 1 158 ? 8.805 -6.195 -14.859 1 98.62 158 LEU A O 1
ATOM 1338 N N . LYS A 1 159 ? 8.57 -3.932 -14.672 1 98.44 159 LYS A N 1
ATOM 1339 C CA . LYS A 1 159 ? 10 -3.656 -14.656 1 98.44 159 LYS A CA 1
ATOM 1340 C C . LYS A 1 159 ? 10.375 -2.719 -13.516 1 98.44 159 LYS A C 1
ATOM 1342 O O . LYS A 1 159 ? 9.617 -1.809 -13.18 1 98.44 159 LYS A O 1
ATOM 1347 N N . LYS A 1 160 ? 11.656 -2.928 -13.062 1 95.12 160 LYS A N 1
ATOM 1348 C CA . LYS A 1 160 ? 12.172 -2.059 -12.008 1 95.12 160 LYS A CA 1
ATOM 1349 C C . LYS A 1 160 ? 12.75 -0.771 -12.594 1 95.12 160 LYS A C 1
ATOM 1351 O O . LYS A 1 160 ? 13.422 -0.796 -13.625 1 95.12 160 LYS A O 1
ATOM 1356 N N . MET B 1 1 ? 12.039 49.5 59.688 1 41.44 1 MET B N 1
ATOM 1357 C CA . MET B 1 1 ? 12.625 48.562 58.75 1 41.44 1 MET B CA 1
ATOM 1358 C C . MET B 1 1 ? 11.547 47.969 57.844 1 41.44 1 MET B C 1
ATOM 1360 O O . MET B 1 1 ? 10.648 47.281 58.312 1 41.44 1 MET B O 1
ATOM 1364 N N . LYS B 1 2 ? 11.188 48.75 56.656 1 52.25 2 LYS B N 1
ATOM 1365 C CA . LYS B 1 2 ? 10.227 48.406 55.625 1 52.25 2 LYS B CA 1
ATOM 1366 C C . LYS B 1 2 ? 10.562 47.094 54.938 1 52.25 2 LYS B C 1
ATOM 1368 O O . LYS B 1 2 ? 11.672 46.906 54.438 1 52.25 2 LYS B O 1
ATOM 1373 N N . ASN B 1 3 ? 10.102 45.938 55.438 1 52.91 3 ASN B N 1
ATOM 1374 C CA . ASN B 1 3 ? 10.25 44.625 54.844 1 52.91 3 ASN B CA 1
ATOM 1375 C C . ASN B 1 3 ? 9.727 44.594 53.406 1 52.91 3 ASN B C 1
ATOM 1377 O O . ASN B 1 3 ? 8.547 44.875 53.156 1 52.91 3 ASN B O 1
ATOM 1381 N N . LEU B 1 4 ? 10.609 44.938 52.375 1 53.25 4 LEU B N 1
ATOM 1382 C CA . LEU B 1 4 ? 10.344 44.75 50.969 1 53.25 4 LEU B CA 1
ATOM 1383 C C . LEU B 1 4 ? 10.039 43.281 50.656 1 53.25 4 LEU B C 1
ATOM 1385 O O . LEU B 1 4 ? 10.898 42.406 50.812 1 53.25 4 LEU B O 1
ATOM 1389 N N . PHE B 1 5 ? 8.828 42.75 50.844 1 54.78 5 PHE B N 1
ATOM 1390 C CA . PHE B 1 5 ? 8.414 41.438 50.344 1 54.78 5 PHE B CA 1
ATOM 1391 C C . PHE B 1 5 ? 8.625 41.375 48.812 1 54.78 5 PHE B C 1
ATOM 1393 O O . PHE B 1 5 ? 7.992 42.125 48.062 1 54.78 5 PHE B O 1
ATOM 1400 N N . SER B 1 6 ? 9.766 41 48.344 1 55.62 6 SER B N 1
ATOM 1401 C CA . SER B 1 6 ? 9.992 40.688 46.938 1 55.62 6 SER B CA 1
ATOM 1402 C C . SER B 1 6 ? 9.07 39.594 46.438 1 55.62 6 SER B C 1
ATOM 1404 O O . SER B 1 6 ? 9.086 38.469 47 1 55.62 6 SER B O 1
ATOM 1406 N N . ILE B 1 7 ? 7.945 39.938 45.844 1 57.97 7 ILE B N 1
ATOM 1407 C CA . ILE B 1 7 ? 7.094 38.969 45.156 1 57.97 7 ILE B CA 1
ATOM 1408 C C . ILE B 1 7 ? 7.898 38.25 44.062 1 57.97 7 ILE B C 1
ATOM 1410 O O . ILE B 1 7 ? 8.391 38.875 43.125 1 57.97 7 ILE B O 1
ATOM 1414 N N . LEU B 1 8 ? 8.578 37.156 44.375 1 56.16 8 LEU B N 1
ATOM 1415 C CA . LEU B 1 8 ? 9.18 36.25 43.375 1 56.16 8 LEU B CA 1
ATOM 1416 C C . LEU B 1 8 ? 8.133 35.781 42.375 1 56.16 8 LEU B C 1
ATOM 1418 O O . LEU B 1 8 ? 7.215 35.031 42.75 1 56.16 8 LEU B O 1
ATOM 1422 N N . THR B 1 9 ? 7.906 36.5 41.281 1 57.09 9 THR B N 1
ATOM 1423 C CA . THR B 1 9 ? 7.082 36.031 40.188 1 57.09 9 THR B CA 1
ATOM 1424 C C . THR B 1 9 ? 7.68 34.781 39.562 1 57.09 9 THR B C 1
ATOM 1426 O O . THR B 1 9 ? 8.781 34.812 39 1 57.09 9 THR B O 1
ATOM 1429 N N . LEU B 1 10 ? 7.355 33.625 40 1 55.44 10 LEU B N 1
ATOM 1430 C CA . LEU B 1 10 ? 7.672 32.344 39.344 1 55.44 10 LEU B CA 1
ATOM 1431 C C . LEU B 1 10 ? 7.121 32.344 37.938 1 55.44 10 LEU B C 1
ATOM 1433 O O . LEU B 1 10 ? 5.906 32.281 37.719 1 55.44 10 LEU B O 1
ATOM 1437 N N . PHE B 1 11 ? 7.91 32.781 36.938 1 53.47 11 PHE B N 1
ATOM 1438 C CA . PHE B 1 11 ? 7.602 32.594 35.531 1 53.47 11 PHE B CA 1
ATOM 1439 C C . PHE B 1 11 ? 7.52 31.109 35.219 1 53.47 11 PHE B C 1
ATOM 1441 O O . PHE B 1 11 ? 8.539 30.406 35.188 1 53.47 11 PHE B O 1
ATOM 1448 N N . ILE B 1 12 ? 6.398 30.453 35.406 1 52.69 12 ILE B N 1
ATOM 1449 C CA . ILE B 1 12 ? 6.176 29.109 34.844 1 52.69 12 ILE B CA 1
ATOM 1450 C C . ILE B 1 12 ? 6.352 29.141 33.344 1 52.69 12 ILE B C 1
ATOM 1452 O O . ILE B 1 12 ? 5.535 29.719 32.625 1 52.69 12 ILE B O 1
ATOM 1456 N N . PHE B 1 13 ? 7.559 29.109 32.844 1 48.12 13 PHE B N 1
ATOM 1457 C CA . PHE B 1 13 ? 7.766 28.828 31.422 1 48.12 13 PHE B CA 1
ATOM 1458 C C . PHE B 1 13 ? 7.043 27.547 31.016 1 48.12 13 PHE B C 1
ATOM 1460 O O . PHE B 1 13 ? 7.484 26.438 31.344 1 48.12 13 PHE B O 1
ATOM 1467 N N . GLY B 1 14 ? 5.754 27.594 30.906 1 44.97 14 GLY B N 1
ATOM 1468 C CA . GLY B 1 14 ? 5.16 26.469 30.203 1 44.97 14 GLY B CA 1
ATOM 1469 C C . GLY B 1 14 ? 5.871 26.125 28.906 1 44.97 14 GLY B C 1
ATOM 1470 O O . GLY B 1 14 ? 6.047 26.984 28.047 1 44.97 14 GLY B O 1
ATOM 1471 N N . SER B 1 15 ? 6.781 25.266 28.875 1 49.38 15 SER B N 1
ATOM 1472 C CA . SER B 1 15 ? 7.277 24.734 27.609 1 49.38 15 SER B CA 1
ATOM 1473 C C . SER B 1 15 ? 6.148 24.578 26.594 1 49.38 15 SER B C 1
ATOM 1475 O O . SER B 1 15 ? 5.266 23.734 26.75 1 49.38 15 SER B O 1
ATOM 1477 N N . ILE B 1 16 ? 5.684 25.641 25.969 1 51.25 16 ILE B N 1
ATOM 1478 C CA . ILE B 1 16 ? 4.742 25.531 24.875 1 51.25 16 ILE B CA 1
ATOM 1479 C C . ILE B 1 16 ? 5.246 24.516 23.859 1 51.25 16 ILE B C 1
ATOM 1481 O O . ILE B 1 16 ? 6.25 24.75 23.172 1 51.25 16 ILE B O 1
ATOM 1485 N N . PHE B 1 17 ? 5.238 23.234 24.203 1 56.56 17 PHE B N 1
ATOM 1486 C CA . PHE B 1 17 ? 5.457 22.281 23.109 1 56.56 17 PHE B CA 1
ATOM 1487 C C . PHE B 1 17 ? 4.73 22.734 21.844 1 56.56 17 PHE B C 1
ATOM 1489 O O . PHE B 1 17 ? 3.514 22.938 21.875 1 56.56 17 PHE B O 1
ATOM 1496 N N . SER B 1 18 ? 5.512 23.453 21.047 1 66.5 18 SER B N 1
ATOM 1497 C CA . SER B 1 18 ? 4.977 23.938 19.781 1 66.5 18 SER B CA 1
ATOM 1498 C C . SER B 1 18 ? 4.297 22.797 19.016 1 66.5 18 SER B C 1
ATOM 1500 O O . SER B 1 18 ? 4.871 21.719 18.844 1 66.5 18 SER B O 1
ATOM 1502 N N . GLN B 1 19 ? 3.047 22.781 18.812 1 89.56 19 GLN B N 1
ATOM 1503 C CA . GLN B 1 19 ? 2.217 21.828 18.078 1 89.56 19 GLN B CA 1
ATOM 1504 C C . GLN B 1 19 ? 2.637 21.75 16.609 1 89.56 19 GLN B C 1
ATOM 1506 O O . GLN B 1 19 ? 2.785 22.781 15.953 1 89.56 19 GLN B O 1
ATOM 1511 N N . ASN B 1 20 ? 3.057 20.625 16.156 1 96.69 20 ASN B N 1
ATOM 1512 C CA . ASN B 1 20 ? 3.533 20.422 14.789 1 96.69 20 ASN B CA 1
ATOM 1513 C C . ASN B 1 20 ? 2.379 20.156 13.82 1 96.69 20 ASN B C 1
ATOM 1515 O O . ASN B 1 20 ? 2.57 20.156 12.602 1 96.69 20 ASN B O 1
ATOM 1519 N N . THR B 1 21 ? 1.187 19.953 14.336 1 98 21 THR B N 1
ATOM 1520 C CA . THR B 1 21 ? 0.032 19.703 13.477 1 98 21 THR B CA 1
ATOM 1521 C C . THR B 1 21 ? -0.927 20.891 13.492 1 98 21 THR B C 1
ATOM 1523 O O . THR B 1 21 ? -0.891 21.703 14.414 1 98 21 THR B O 1
ATOM 1526 N N . LEU B 1 22 ? -1.661 21 12.422 1 97.5 22 LEU B N 1
ATOM 1527 C CA . LEU B 1 22 ? -2.717 22 12.305 1 97.5 22 LEU B CA 1
ATOM 1528 C C . LEU B 1 22 ? -4.07 21.344 12.07 1 97.5 22 LEU B C 1
ATOM 1530 O O . LEU B 1 22 ? -4.137 20.156 11.75 1 97.5 22 LEU B O 1
ATOM 1534 N N . HIS B 1 23 ? -5.102 22.078 12.359 1 97.25 23 HIS B N 1
ATOM 1535 C CA . HIS B 1 23 ? -6.461 21.625 12.117 1 97.25 23 HIS B CA 1
ATOM 1536 C C . HIS B 1 23 ? -7.109 22.375 10.969 1 97.25 23 HIS B C 1
ATOM 1538 O O . HIS B 1 23 ? -6.922 23.578 10.828 1 97.25 23 HIS B O 1
ATOM 1544 N N . TYR B 1 24 ? -7.836 21.641 10.164 1 97.56 24 TYR B N 1
ATOM 1545 C CA . TYR B 1 24 ? -8.562 22.234 9.047 1 97.56 24 TYR B CA 1
ATOM 1546 C C . TYR B 1 24 ? -9.68 23.141 9.555 1 97.56 24 TYR B C 1
ATOM 1548 O O . TYR B 1 24 ? -10.328 22.844 10.562 1 97.56 24 TYR B O 1
ATOM 1556 N N . ASN B 1 25 ? -9.812 24.25 8.789 1 96 25 ASN B N 1
ATOM 1557 C CA . ASN B 1 25 ? -10.844 25.266 9.016 1 96 25 ASN B CA 1
ATOM 1558 C C . ASN B 1 25 ? -11.648 25.531 7.75 1 96 25 ASN B C 1
ATOM 1560 O O . ASN B 1 25 ? -11.102 26 6.75 1 96 25 ASN B O 1
ATOM 1564 N N . ASP B 1 26 ? -12.992 25.328 7.824 1 93 26 ASP B N 1
ATOM 1565 C CA . ASP B 1 26 ? -13.836 25.438 6.641 1 93 26 ASP B CA 1
ATOM 1566 C C . ASP B 1 26 ? -13.844 26.875 6.113 1 93 26 ASP B C 1
ATOM 1568 O O . ASP B 1 26 ? -13.977 27.109 4.91 1 93 26 ASP B O 1
ATOM 1572 N N . GLU B 1 27 ? -13.828 27.859 6.98 1 94.94 27 GLU B N 1
ATOM 1573 C CA . GLU B 1 27 ? -13.852 29.266 6.586 1 94.94 27 GLU B CA 1
ATOM 1574 C C . GLU B 1 27 ? -12.625 29.625 5.754 1 94.94 27 GLU B C 1
ATOM 1576 O O . GLU B 1 27 ? -12.727 30.406 4.805 1 94.94 27 GLU B O 1
ATOM 1581 N N . LYS B 1 28 ? -11.492 29.141 6.102 1 95.69 28 LYS B N 1
ATOM 1582 C CA . LYS B 1 28 ? -10.258 29.406 5.375 1 95.69 28 LYS B CA 1
ATOM 1583 C C . LYS B 1 28 ? -10.148 28.531 4.133 1 95.69 28 LYS B C 1
ATOM 1585 O O . LYS B 1 28 ? -9.633 28.969 3.1 1 95.69 28 LYS B O 1
ATOM 1590 N N . GLY B 1 29 ? -10.578 27.25 4.207 1 96.88 29 GLY B N 1
ATOM 1591 C CA . GLY B 1 29 ? -10.492 26.297 3.113 1 96.88 29 GLY B CA 1
ATOM 1592 C C . GLY B 1 29 ? -9.086 25.781 2.877 1 96.88 29 GLY B C 1
ATOM 1593 O O . GLY B 1 29 ? -8.195 25.984 3.705 1 96.88 29 GLY B O 1
ATOM 1594 N N . SER B 1 30 ? -8.953 25 1.802 1 98.5 30 SER B N 1
ATOM 1595 C CA . SER B 1 30 ? -7.652 24.469 1.413 1 98.5 30 SER B CA 1
ATOM 1596 C C . SER B 1 30 ? -6.984 25.359 0.372 1 98.5 30 SER B C 1
ATOM 1598 O O . SER B 1 30 ? -7.645 25.875 -0.527 1 98.5 30 SER B O 1
ATOM 1600 N N . PRO B 1 31 ? -5.699 25.609 0.452 1 98.38 31 PRO B N 1
ATOM 1601 C CA . PRO B 1 31 ? -4.992 26.359 -0.586 1 98.38 31 PRO B CA 1
ATOM 1602 C C . PRO B 1 31 ? -4.906 25.609 -1.908 1 98.38 31 PRO B C 1
ATOM 1604 O O . PRO B 1 31 ? -5.086 24.391 -1.938 1 98.38 31 PRO B O 1
ATOM 1607 N N . LYS B 1 32 ? -4.637 26.375 -2.973 1 98.19 32 LYS B N 1
ATOM 1608 C CA . LYS B 1 32 ? -4.316 25.734 -4.246 1 98.19 32 LYS B CA 1
ATOM 1609 C C . LYS B 1 32 ? -3.023 24.938 -4.152 1 98.19 32 LYS B C 1
ATOM 1611 O O . LYS B 1 32 ? -2.039 25.391 -3.576 1 98.19 32 LYS B O 1
ATOM 1616 N N . ALA B 1 33 ? -3.068 23.766 -4.633 1 98.5 33 ALA B N 1
ATOM 1617 C CA . ALA B 1 33 ? -1.9 22.891 -4.645 1 98.5 33 ALA B CA 1
ATOM 1618 C C . ALA B 1 33 ? -2.07 21.766 -5.656 1 98.5 33 ALA B C 1
ATOM 1620 O O . ALA B 1 33 ? -3.191 21.453 -6.066 1 98.5 33 ALA B O 1
ATOM 1621 N N . THR B 1 34 ? -0.977 21.203 -6.098 1 97.94 34 THR B N 1
ATOM 1622 C CA . THR B 1 34 ? -0.925 20.047 -6.977 1 97.94 34 THR B CA 1
ATOM 1623 C C . THR B 1 34 ? 0.051 19 -6.441 1 97.94 34 THR B C 1
ATOM 1625 O O . THR B 1 34 ? 0.771 19.266 -5.473 1 97.94 34 THR B O 1
ATOM 1628 N N . LEU B 1 35 ? 0.078 17.875 -7.066 1 97.88 35 LEU B N 1
ATOM 1629 C CA . LEU B 1 35 ? 0.967 16.812 -6.629 1 97.88 35 LEU B CA 1
ATOM 1630 C C . LEU B 1 35 ? 2.428 17.219 -6.785 1 97.88 35 LEU B C 1
ATOM 1632 O O . LEU B 1 35 ? 3.311 16.625 -6.156 1 97.88 35 LEU B O 1
ATOM 1636 N N . GLN B 1 36 ? 2.674 18.188 -7.594 1 96.88 36 GLN B N 1
ATOM 1637 C CA . GLN B 1 36 ? 4.039 18.672 -7.738 1 96.88 36 GLN B CA 1
ATOM 1638 C C . GLN B 1 36 ? 4.57 19.219 -6.414 1 96.88 36 GLN B C 1
ATOM 1640 O O . GLN B 1 36 ? 5.766 19.125 -6.129 1 96.88 36 GLN B O 1
ATOM 1645 N N . ASP B 1 37 ? 3.703 19.703 -5.602 1 97.75 37 ASP B N 1
ATOM 1646 C CA . ASP B 1 37 ? 4.082 20.281 -4.32 1 97.75 37 ASP B CA 1
ATOM 1647 C C . ASP B 1 37 ? 4.559 19.219 -3.34 1 97.75 37 ASP B C 1
ATOM 1649 O O . ASP B 1 37 ? 5.23 19.531 -2.355 1 97.75 37 ASP B O 1
ATOM 1653 N N . ILE B 1 38 ? 4.172 17.922 -3.646 1 97.88 38 ILE B N 1
ATOM 1654 C CA . ILE B 1 38 ? 4.5 16.891 -2.674 1 97.88 38 ILE B CA 1
ATOM 1655 C C . ILE B 1 38 ? 5.289 15.766 -3.359 1 97.88 38 ILE B C 1
ATOM 1657 O O . ILE B 1 38 ? 5.406 14.664 -2.822 1 97.88 38 ILE B O 1
ATOM 1661 N N . GLN B 1 39 ? 5.812 15.992 -4.453 1 95.81 39 GLN B N 1
ATOM 1662 C CA . GLN B 1 39 ? 6.523 14.984 -5.234 1 95.81 39 GLN B CA 1
ATOM 1663 C C . GLN B 1 39 ? 7.691 14.406 -4.445 1 95.81 39 GLN B C 1
ATOM 1665 O O . GLN B 1 39 ? 8.086 13.258 -4.66 1 95.81 39 GLN B O 1
ATOM 1670 N N . TRP B 1 40 ? 8.25 15.188 -3.525 1 96.81 40 TRP B N 1
ATOM 1671 C CA . TRP B 1 40 ? 9.406 14.758 -2.746 1 96.81 40 TRP B CA 1
ATOM 1672 C C . TRP B 1 40 ? 9.039 13.609 -1.807 1 96.81 40 TRP B C 1
ATOM 1674 O O . TRP B 1 40 ? 9.914 12.953 -1.248 1 96.81 40 TRP B O 1
ATOM 1684 N N . PHE B 1 41 ? 7.688 13.297 -1.658 1 97.69 41 PHE B N 1
ATOM 1685 C CA . PHE B 1 41 ? 7.219 12.156 -0.883 1 97.69 41 PHE B CA 1
ATOM 1686 C C . PHE B 1 41 ? 7.707 10.852 -1.494 1 97.69 41 PHE B C 1
ATOM 1688 O O . PHE B 1 41 ? 7.844 9.844 -0.794 1 97.69 41 PHE B O 1
ATOM 1695 N N . GLN B 1 42 ? 7.949 10.82 -2.752 1 96.62 42 GLN B N 1
ATOM 1696 C CA . GLN B 1 42 ? 8.203 9.594 -3.496 1 96.62 42 GLN B CA 1
ATOM 1697 C C . GLN B 1 42 ? 9.391 8.836 -2.908 1 96.62 42 GLN B C 1
ATOM 1699 O O . GLN B 1 42 ? 10.445 9.422 -2.645 1 96.62 42 GLN B O 1
ATOM 1704 N N . GLY B 1 43 ? 9.211 7.477 -2.693 1 94.88 43 GLY B N 1
ATOM 1705 C CA . GLY B 1 43 ? 10.32 6.645 -2.25 1 94.88 43 GLY B CA 1
ATOM 1706 C C . GLY B 1 43 ? 9.953 5.73 -1.098 1 94.88 43 GLY B C 1
ATOM 1707 O O . GLY B 1 43 ? 8.781 5.645 -0.712 1 94.88 43 GLY B O 1
ATOM 1708 N N . ILE B 1 44 ? 10.922 4.926 -0.648 1 95.81 44 ILE B N 1
ATOM 1709 C CA . ILE B 1 44 ? 10.781 4.023 0.487 1 95.81 44 ILE B CA 1
ATOM 1710 C C . ILE B 1 44 ? 11.375 4.668 1.738 1 95.81 44 ILE B C 1
ATOM 1712 O O . ILE B 1 44 ? 12.578 4.906 1.807 1 95.81 44 ILE B O 1
ATOM 1716 N N . TRP B 1 45 ? 10.492 4.934 2.6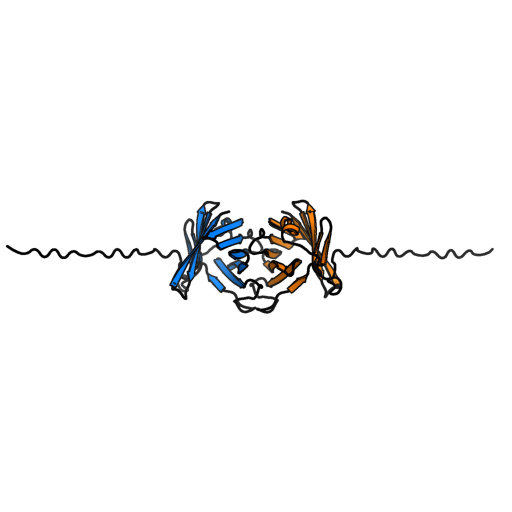99 1 97.75 45 TRP B N 1
ATOM 1717 C CA . TRP B 1 45 ? 10.867 5.582 3.951 1 97.75 45 TRP B CA 1
ATOM 1718 C C . TRP B 1 45 ? 10.781 4.602 5.117 1 97.75 45 TRP B C 1
ATOM 1720 O O . TRP B 1 45 ? 9.742 3.98 5.336 1 97.75 45 TRP B O 1
ATOM 1730 N N . LYS B 1 46 ? 11.883 4.508 5.859 1 97.62 46 LYS B N 1
ATOM 1731 C CA . LYS B 1 46 ? 11.938 3.537 6.949 1 97.62 46 LYS B CA 1
ATOM 1732 C C . LYS B 1 46 ? 12.148 4.23 8.297 1 97.62 46 LYS B C 1
ATOM 1734 O O . LYS B 1 46 ? 12.891 5.211 8.383 1 97.62 46 LYS B O 1
ATOM 1739 N N . GLY B 1 47 ? 11.453 3.711 9.281 1 97.81 47 GLY B N 1
ATOM 1740 C CA . GLY B 1 47 ? 11.609 4.215 10.633 1 97.81 47 GLY B CA 1
ATOM 1741 C C . GLY B 1 47 ? 11.875 3.125 11.656 1 97.81 47 GLY B C 1
ATOM 1742 O O . GLY B 1 47 ? 11.57 1.955 11.414 1 97.81 47 GLY B O 1
ATOM 1743 N N . GLN B 1 48 ? 12.492 3.566 12.727 1 96.81 48 GLN B N 1
ATOM 1744 C CA . GLN B 1 48 ? 12.711 2.688 13.875 1 96.81 48 GLN B CA 1
ATOM 1745 C C . GLN B 1 48 ? 12.57 3.447 15.188 1 96.81 48 GLN B C 1
ATOM 1747 O O . GLN B 1 48 ? 13.07 4.562 15.32 1 96.81 48 GLN B O 1
ATOM 1752 N N . ASP B 1 49 ? 11.789 2.918 16.016 1 95.94 49 ASP B N 1
ATOM 1753 C CA . ASP B 1 49 ? 11.641 3.396 17.375 1 95.94 49 ASP B CA 1
ATOM 1754 C C . ASP B 1 49 ? 11.742 2.246 18.375 1 95.94 49 ASP B C 1
ATOM 1756 O O . ASP B 1 49 ? 10.758 1.548 18.641 1 95.94 49 ASP B O 1
ATOM 1760 N N . GLY B 1 50 ? 12.961 2.096 19.016 1 95.62 50 GLY B N 1
ATOM 1761 C CA . GLY B 1 50 ? 13.195 0.898 19.812 1 95.62 50 GLY B CA 1
ATOM 1762 C C . GLY B 1 50 ? 13.141 -0.378 19 1 95.62 50 GLY B C 1
ATOM 1763 O O . GLY B 1 50 ? 13.852 -0.517 18 1 95.62 50 GLY B O 1
ATOM 1764 N N . ASN B 1 51 ? 12.242 -1.221 19.422 1 95.88 51 ASN B N 1
ATOM 1765 C CA . ASN B 1 51 ? 12.086 -2.492 18.719 1 95.88 51 ASN B CA 1
ATOM 1766 C C . ASN B 1 51 ? 10.898 -2.467 17.766 1 95.88 51 ASN B C 1
ATOM 1768 O O . ASN B 1 51 ? 10.398 -3.52 17.359 1 95.88 51 ASN B O 1
ATOM 1772 N N . THR B 1 52 ? 10.461 -1.298 17.547 1 97.12 52 THR B N 1
ATOM 1773 C CA . THR B 1 52 ? 9.367 -1.117 16.594 1 97.12 52 THR B CA 1
ATOM 1774 C C . THR B 1 52 ? 9.883 -0.52 15.281 1 97.12 52 THR B C 1
ATOM 1776 O O . THR B 1 52 ? 10.648 0.443 15.297 1 97.12 52 THR B O 1
ATOM 1779 N N . PHE B 1 53 ? 9.438 -1.145 14.18 1 97.62 53 PHE B N 1
ATOM 1780 C CA . PHE B 1 53 ? 9.867 -0.736 12.844 1 97.62 53 PHE B CA 1
ATOM 1781 C C . PHE B 1 53 ? 8.68 -0.248 12.023 1 97.62 53 PHE B C 1
ATOM 1783 O O . PHE B 1 53 ? 7.543 -0.663 12.258 1 97.62 53 PHE B O 1
ATOM 1790 N N . SER B 1 54 ? 8.938 0.664 11.094 1 97.44 54 SER B N 1
ATOM 1791 C CA . SER B 1 54 ? 7.914 1.144 10.172 1 97.44 54 SER B CA 1
ATOM 1792 C C . SER B 1 54 ? 8.484 1.363 8.773 1 97.44 54 SER B C 1
ATOM 1794 O O . SER B 1 54 ? 9.688 1.601 8.625 1 97.44 54 SER B O 1
ATOM 1796 N N . GLU B 1 55 ? 7.695 1.209 7.828 1 97.31 55 GLU B N 1
ATOM 1797 C CA . GLU B 1 55 ? 8.023 1.462 6.426 1 97.31 55 GLU B CA 1
ATOM 1798 C C . GLU B 1 55 ? 6.852 2.117 5.699 1 97.31 55 GLU B C 1
ATOM 1800 O O . GLU B 1 55 ? 5.723 1.625 5.758 1 97.31 55 GLU B O 1
ATOM 1805 N N . GLU B 1 56 ? 7.074 3.275 5.145 1 97.75 56 GLU B N 1
ATOM 1806 C CA . GLU B 1 56 ? 6.117 4 4.312 1 97.75 56 GLU B CA 1
ATOM 1807 C C . GLU B 1 56 ? 6.621 4.133 2.881 1 97.75 56 GLU B C 1
ATOM 1809 O O . GLU B 1 56 ? 7.695 4.695 2.645 1 97.75 56 GLU B O 1
ATOM 1814 N N . ILE B 1 57 ? 5.855 3.668 1.957 1 97.56 57 ILE B N 1
ATOM 1815 C CA . ILE B 1 57 ? 6.281 3.658 0.561 1 97.56 57 ILE B CA 1
ATOM 1816 C C . ILE B 1 57 ? 5.336 4.523 -0.271 1 97.56 57 ILE B C 1
ATOM 1818 O O . ILE B 1 57 ? 4.125 4.273 -0.308 1 97.56 57 ILE B O 1
ATOM 1822 N N . TRP B 1 58 ? 5.855 5.516 -0.939 1 97.38 58 TRP B N 1
ATOM 1823 C CA . TRP B 1 58 ? 5.09 6.449 -1.758 1 97.38 58 TRP B CA 1
ATOM 1824 C C . TRP B 1 58 ? 5.395 6.254 -3.238 1 97.38 58 TRP B C 1
ATOM 1826 O O . TRP B 1 58 ? 6.555 6.086 -3.623 1 97.38 58 TRP B O 1
ATOM 1836 N N . SER B 1 59 ? 4.391 6.281 -4 1 95.88 59 SER B N 1
ATOM 1837 C CA . SER B 1 59 ? 4.539 6.227 -5.449 1 95.88 59 SER B CA 1
ATOM 1838 C C . SER B 1 59 ? 4.887 7.598 -6.023 1 95.88 59 SER B C 1
ATOM 1840 O O . SER B 1 59 ? 4.773 8.609 -5.332 1 95.88 59 SER B O 1
ATOM 1842 N N . ALA B 1 60 ? 5.383 7.57 -7.281 1 93.81 60 ALA B N 1
ATOM 1843 C CA . ALA B 1 60 ? 5.375 8.805 -8.055 1 93.81 60 ALA B CA 1
ATOM 1844 C C . ALA B 1 60 ? 3.955 9.219 -8.422 1 93.81 60 ALA B C 1
ATOM 1846 O O . ALA B 1 60 ? 3.023 8.414 -8.32 1 93.81 60 ALA B O 1
ATOM 1847 N N . PRO B 1 61 ? 3.795 10.469 -8.875 1 95.31 61 PRO B N 1
ATOM 1848 C CA . PRO B 1 61 ? 2.459 10.859 -9.328 1 95.31 61 PRO B CA 1
ATOM 1849 C C . PRO B 1 61 ? 1.98 10.055 -10.531 1 95.31 61 PRO B C 1
ATOM 1851 O O . PRO B 1 61 ? 2.775 9.727 -11.414 1 95.31 61 PRO B O 1
ATOM 1854 N N . GLY B 1 62 ? 0.766 9.664 -10.5 1 94.31 62 GLY B N 1
ATOM 1855 C CA . GLY B 1 62 ? 0.058 8.992 -11.578 1 94.31 62 GLY B CA 1
ATOM 1856 C C . GLY B 1 62 ? -1.441 8.93 -11.359 1 94.31 62 GLY B C 1
ATOM 1857 O O . GLY B 1 62 ? -1.897 8.656 -10.25 1 94.31 62 GLY B O 1
ATOM 1858 N N . GLY B 1 63 ? -2.23 9.219 -12.414 1 95.75 63 GLY B N 1
ATOM 1859 C CA . GLY B 1 63 ? -3.676 9.211 -12.25 1 95.75 63 GLY B CA 1
ATOM 1860 C C . GLY B 1 63 ? -4.172 10.289 -11.297 1 95.75 63 GLY B C 1
ATOM 1861 O O . GLY B 1 63 ? -5.117 10.062 -10.539 1 95.75 63 GLY B O 1
ATOM 1862 N N . LYS B 1 64 ? -3.449 11.352 -11.18 1 96.31 64 LYS B N 1
ATOM 1863 C CA . LYS B 1 64 ? -3.785 12.492 -10.328 1 96.31 64 LYS B CA 1
ATOM 1864 C C . LYS B 1 64 ? -3.715 12.117 -8.852 1 96.31 64 LYS B C 1
ATOM 1866 O O . LYS B 1 64 ? -4.414 12.703 -8.023 1 96.31 64 LYS B O 1
ATOM 1871 N N . THR B 1 65 ? -2.961 11.07 -8.578 1 97.69 65 THR B N 1
ATOM 1872 C CA . THR B 1 65 ? -2.773 10.656 -7.191 1 97.69 65 THR B CA 1
ATOM 1873 C C . THR B 1 65 ? -1.325 10.25 -6.941 1 97.69 65 THR B C 1
ATOM 1875 O O . THR B 1 65 ? -0.591 9.938 -7.879 1 97.69 65 THR B O 1
ATOM 1878 N N . MET B 1 66 ? -0.86 10.383 -5.789 1 97.5 66 MET B N 1
ATOM 1879 C CA . MET B 1 66 ? 0.267 9.641 -5.227 1 97.5 66 MET B CA 1
ATOM 1880 C C . MET B 1 66 ? -0.205 8.656 -4.164 1 97.5 66 MET B C 1
ATOM 1882 O O . MET B 1 66 ? -0.74 9.062 -3.131 1 97.5 66 MET B O 1
ATOM 1886 N N . HIS B 1 67 ? -0.099 7.422 -4.473 1 97.62 67 HIS B N 1
ATOM 1887 C CA . HIS B 1 67 ? -0.554 6.402 -3.531 1 97.62 67 HIS B CA 1
ATOM 1888 C C . HIS B 1 67 ? 0.57 5.98 -2.592 1 97.62 67 HIS B C 1
ATOM 1890 O O . HIS B 1 67 ? 1.748 6.168 -2.904 1 97.62 67 HIS B O 1
ATOM 1896 N N . PHE B 1 68 ? 0.211 5.441 -1.426 1 98.12 68 PHE B N 1
ATOM 1897 C CA . PHE B 1 68 ? 1.215 4.934 -0.497 1 98.12 68 PHE B CA 1
ATOM 1898 C C . PHE B 1 68 ? 0.68 3.736 0.278 1 98.12 68 PHE B C 1
ATOM 1900 O O . PHE B 1 68 ? -0.53 3.498 0.307 1 98.12 68 PHE B O 1
ATOM 1907 N N . SER B 1 69 ? 1.566 2.955 0.812 1 98.25 69 SER B N 1
ATOM 1908 C CA . SER B 1 69 ? 1.291 1.948 1.831 1 98.25 69 SER B CA 1
ATOM 1909 C C . SER B 1 69 ? 2.232 2.096 3.021 1 98.25 69 SER B C 1
ATOM 1911 O O . SER B 1 69 ? 3.316 2.668 2.896 1 98.25 69 SER B O 1
ATOM 1913 N N . PHE B 1 70 ? 1.772 1.665 4.141 1 98.31 70 PHE B N 1
ATOM 1914 C CA . PHE B 1 70 ? 2.496 1.756 5.406 1 98.31 70 PHE B CA 1
ATOM 1915 C C . PHE B 1 70 ? 2.385 0.454 6.188 1 98.31 70 PHE B C 1
ATOM 1917 O O . PHE B 1 70 ? 1.323 -0.175 6.211 1 98.31 70 PHE B O 1
ATOM 1924 N N . LYS B 1 71 ? 3.502 0.046 6.781 1 98.38 71 LYS B N 1
ATOM 1925 C CA . LYS B 1 71 ? 3.553 -1.105 7.676 1 98.38 71 LYS B CA 1
ATOM 1926 C C . LYS B 1 71 ? 4.332 -0.779 8.945 1 98.38 71 LYS B C 1
ATOM 1928 O O . LYS B 1 71 ? 5.387 -0.141 8.891 1 98.38 71 LYS B O 1
ATOM 1933 N N . MET B 1 72 ? 3.758 -1.154 10.094 1 98.19 72 MET B N 1
ATOM 1934 C CA . MET B 1 72 ? 4.453 -1.119 11.375 1 98.19 72 MET B CA 1
ATOM 1935 C C . MET B 1 72 ? 4.496 -2.506 12.008 1 98.19 72 MET B C 1
ATOM 1937 O O . MET B 1 72 ? 3.508 -3.24 11.977 1 98.19 72 MET B O 1
ATOM 1941 N N . TRP B 1 73 ? 5.652 -2.863 12.578 1 98 73 TRP B N 1
ATOM 1942 C CA . TRP B 1 73 ? 5.777 -4.199 13.156 1 98 73 TRP B CA 1
ATOM 1943 C C . TRP B 1 73 ? 6.801 -4.207 14.281 1 98 73 TRP B C 1
ATOM 1945 O O . TRP B 1 73 ? 7.605 -3.281 14.414 1 98 73 TRP B O 1
ATOM 1955 N N . ASN B 1 74 ? 6.598 -5.07 15.172 1 95.88 74 ASN B N 1
ATOM 1956 C CA . ASN B 1 74 ? 7.574 -5.387 16.203 1 95.88 74 ASN B CA 1
ATOM 1957 C C . ASN B 1 74 ? 7.957 -6.863 16.188 1 95.88 74 ASN B C 1
ATOM 1959 O O . ASN B 1 74 ? 7.129 -7.719 15.859 1 95.88 74 ASN B O 1
ATOM 1963 N N . GLU B 1 75 ? 9.367 -7.082 16.625 1 86.94 75 GLU B N 1
ATOM 1964 C CA . GLU B 1 75 ? 9.812 -8.469 16.672 1 86.94 75 GLU B CA 1
ATOM 1965 C C . GLU B 1 75 ? 9.359 -9.234 15.422 1 86.94 75 GLU B C 1
ATOM 1967 O O . GLU B 1 75 ? 9.656 -8.836 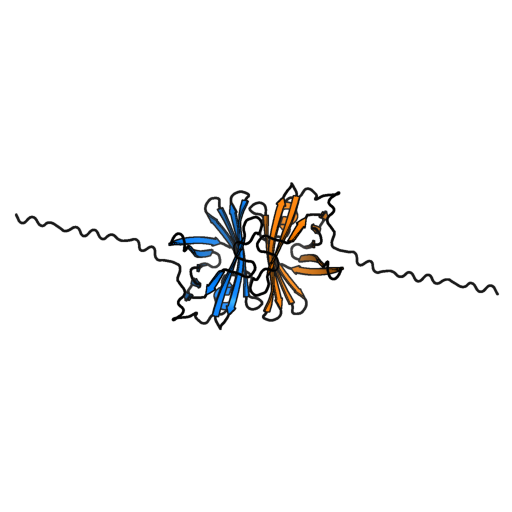14.297 1 86.94 75 GLU B O 1
ATOM 1972 N N . ASN B 1 76 ? 8.391 -10.203 15.547 1 84.62 76 ASN B N 1
ATOM 1973 C CA . ASN B 1 76 ? 7.973 -11.016 14.406 1 84.62 76 ASN B CA 1
ATOM 1974 C C . ASN B 1 76 ? 6.477 -10.875 14.141 1 84.62 76 ASN B C 1
ATOM 1976 O O . ASN B 1 76 ? 5.848 -11.789 13.602 1 84.62 76 ASN B O 1
ATOM 1980 N N . GLU B 1 77 ? 6.059 -9.57 14.523 1 94.56 77 GLU B N 1
ATOM 1981 C CA . GLU B 1 77 ? 4.617 -9.445 14.344 1 94.56 77 GLU B CA 1
ATOM 1982 C C . GLU B 1 77 ? 4.238 -8.07 13.805 1 94.56 77 GLU B C 1
ATOM 1984 O O . GLU B 1 77 ? 4.742 -7.051 14.273 1 94.56 77 GLU B O 1
ATOM 1989 N N . VAL B 1 78 ? 3.377 -8.031 12.797 1 98 78 VAL B N 1
ATOM 1990 C CA . VAL B 1 78 ? 2.818 -6.785 12.281 1 98 78 VAL B CA 1
ATOM 1991 C C . VAL B 1 78 ? 1.875 -6.172 13.312 1 98 78 VAL B C 1
ATOM 1993 O O . VAL B 1 78 ? 1.066 -6.875 13.922 1 98 78 VAL B O 1
ATOM 1996 N N . ILE B 1 79 ? 2.066 -4.879 13.5 1 97.88 79 ILE B N 1
ATOM 1997 C CA . ILE B 1 79 ? 1.152 -4.133 14.359 1 97.88 79 ILE B CA 1
ATOM 1998 C C . ILE B 1 79 ? -0.044 -3.648 13.539 1 97.88 79 ILE B C 1
ATOM 2000 O O . ILE B 1 79 ? -1.195 -3.869 13.922 1 97.88 79 ILE B O 1
ATOM 2004 N N . PHE B 1 80 ? 0.189 -2.984 12.422 1 98.44 80 PHE B N 1
ATOM 2005 C CA . PHE B 1 80 ? -0.897 -2.621 11.516 1 98.44 80 PHE B CA 1
ATOM 2006 C C . PHE B 1 80 ? -0.355 -2.211 10.156 1 98.44 80 PHE B C 1
ATOM 2008 O O . PHE B 1 80 ? 0.855 -2.047 9.984 1 98.44 80 PHE B O 1
ATOM 2015 N N . TYR B 1 81 ? -1.261 -2.107 9.148 1 98.62 81 TYR B N 1
ATOM 2016 C CA . TYR B 1 81 ? -0.993 -1.623 7.801 1 98.62 81 TYR B CA 1
ATOM 2017 C C . TYR B 1 81 ? -1.826 -0.385 7.488 1 98.62 81 TYR B C 1
ATOM 2019 O O . TYR B 1 81 ? -2.83 -0.121 8.156 1 98.62 81 TYR B O 1
ATOM 2027 N N . GLU B 1 82 ? -1.378 0.326 6.488 1 98.56 82 GLU B N 1
ATOM 2028 C CA . GLU B 1 82 ? -2.176 1.38 5.867 1 98.56 82 GLU B CA 1
ATOM 2029 C C . GLU B 1 82 ? -2.078 1.32 4.344 1 98.56 82 GLU B C 1
ATOM 2031 O O . GLU B 1 82 ? -1.024 0.988 3.797 1 98.56 82 GLU B O 1
ATOM 2036 N N . ILE B 1 83 ? -3.135 1.68 3.727 1 98.75 83 ILE B N 1
ATOM 2037 C CA . ILE B 1 83 ? -3.102 2.127 2.34 1 98.75 83 ILE B CA 1
ATOM 2038 C C . ILE B 1 83 ? -3.713 3.523 2.232 1 98.75 83 ILE B C 1
ATOM 2040 O O . ILE B 1 83 ? -4.609 3.875 3.002 1 98.75 83 ILE B O 1
ATOM 2044 N N . GLY B 1 84 ? -3.219 4.262 1.26 1 98.62 84 GLY B N 1
ATOM 2045 C CA . GLY B 1 84 ? -3.801 5.574 1.03 1 98.62 84 GLY B CA 1
ATOM 2046 C C . GLY B 1 84 ? -3.258 6.258 -0.21 1 98.62 84 GLY B C 1
ATOM 2047 O O . GLY B 1 84 ? -2.498 5.66 -0.973 1 98.62 84 GLY B O 1
ATOM 2048 N N . HIS B 1 85 ? -3.795 7.473 -0.379 1 98.69 85 HIS B N 1
ATOM 2049 C CA . HIS B 1 85 ? -3.301 8.32 -1.458 1 98.69 85 HIS B CA 1
ATOM 2050 C C . HIS B 1 85 ? -3.514 9.797 -1.14 1 98.69 85 HIS B C 1
ATOM 2052 O O . HIS B 1 85 ? -4.348 10.141 -0.3 1 98.69 85 HIS B O 1
ATOM 2058 N N . VAL B 1 86 ? -2.664 10.609 -1.718 1 98.75 86 VAL B N 1
ATOM 2059 C CA . VAL B 1 86 ? -3.004 12.016 -1.897 1 98.75 86 VAL B CA 1
ATOM 2060 C C . VAL B 1 86 ? -3.607 12.227 -3.285 1 98.75 86 VAL B C 1
ATOM 2062 O O . VAL B 1 86 ? -3.027 11.812 -4.289 1 98.75 86 VAL B O 1
ATOM 2065 N N . VAL B 1 87 ? -4.77 12.852 -3.271 1 98 87 VAL B N 1
ATOM 2066 C CA . VAL B 1 87 ? -5.48 13.047 -4.531 1 98 87 VAL B CA 1
ATOM 2067 C C . VAL B 1 87 ? -5.633 14.539 -4.812 1 98 87 VAL B C 1
ATOM 2069 O O . VAL B 1 87 ? -5.816 15.336 -3.893 1 98 87 VAL B O 1
ATOM 2072 N N . GLU B 1 88 ? -5.484 14.93 -6.102 1 97.31 88 GLU B N 1
ATOM 2073 C CA . GLU B 1 88 ? -5.875 16.266 -6.512 1 97.31 88 GLU B CA 1
ATOM 2074 C C . GLU B 1 88 ? -7.395 16.406 -6.574 1 97.31 88 GLU B C 1
ATOM 2076 O O . GLU B 1 88 ? -8.062 15.664 -7.297 1 97.31 88 GLU B O 1
ATOM 2081 N N . LYS B 1 89 ? -7.844 17.297 -5.793 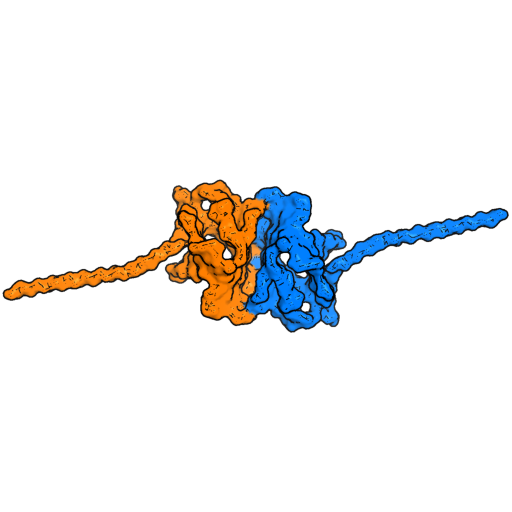1 94.81 89 LYS B N 1
ATOM 2082 C CA . LYS B 1 89 ? -9.281 17.516 -5.672 1 94.81 89 LYS B CA 1
ATOM 2083 C C . LYS B 1 89 ? -9.578 18.984 -5.383 1 94.81 89 LYS B C 1
ATOM 2085 O O . LYS B 1 89 ? -8.961 19.594 -4.504 1 94.81 89 LYS B O 1
ATOM 2090 N N . ASP B 1 90 ? -10.57 19.625 -6.195 1 95.5 90 ASP B N 1
ATOM 2091 C CA . ASP B 1 90 ? -11.016 21 -5.977 1 95.5 90 ASP B CA 1
ATOM 2092 C C . ASP B 1 90 ? -9.836 21.969 -5.996 1 95.5 90 ASP B C 1
ATOM 2094 O O . ASP B 1 90 ? -9.719 22.844 -5.125 1 95.5 90 ASP B O 1
ATOM 2098 N N . LYS B 1 91 ? -8.953 21.734 -6.938 1 97.19 91 LYS B N 1
ATOM 2099 C CA . LYS B 1 91 ? -7.77 22.562 -7.156 1 97.19 91 LYS B CA 1
ATOM 2100 C C . LYS B 1 91 ? -6.855 22.547 -5.934 1 97.19 91 LYS B C 1
ATOM 2102 O O . LYS B 1 91 ? -6.211 23.562 -5.625 1 97.19 91 LYS B O 1
ATOM 2107 N N . SER B 1 92 ? -6.934 21.469 -5.195 1 98.56 92 SER B N 1
ATOM 2108 C CA . SER B 1 92 ? -6.109 21.266 -4.012 1 98.56 92 SER B CA 1
ATOM 2109 C C . SER B 1 92 ? -5.77 19.797 -3.826 1 98.56 92 SER B C 1
ATOM 2111 O O . SER B 1 92 ? -5.758 19.031 -4.793 1 98.56 92 SER B O 1
ATOM 2113 N N . LEU B 1 93 ? -5.32 19.453 -2.549 1 98.75 93 LEU B N 1
ATOM 2114 C CA . LEU B 1 93 ? -4.938 18.078 -2.229 1 98.75 93 LEU B CA 1
ATOM 2115 C C . LEU B 1 93 ? -5.742 17.547 -1.043 1 98.75 93 LEU B C 1
ATOM 2117 O O . LEU B 1 93 ? -6.094 18.312 -0.141 1 98.75 93 LEU B O 1
ATOM 2121 N N . GLU B 1 94 ? -6.023 16.344 -1.112 1 98.81 94 GLU B N 1
ATOM 2122 C CA . GLU B 1 94 ? -6.617 15.625 0.015 1 98.81 94 GLU B CA 1
ATOM 2123 C C . GLU B 1 94 ? -5.914 14.289 0.254 1 98.81 94 GLU B C 1
ATOM 2125 O O . GLU B 1 94 ? -5.656 13.539 -0.69 1 98.81 94 GLU B O 1
ATOM 2130 N N . LEU B 1 95 ? -5.57 14.055 1.517 1 98.81 95 LEU B N 1
ATOM 2131 C CA . LEU B 1 95 ? -5.012 12.781 1.949 1 98.81 95 LEU B CA 1
ATOM 2132 C C . LEU B 1 95 ? -6.109 11.844 2.447 1 98.81 95 LEU B C 1
ATOM 2134 O O . LEU B 1 95 ? -6.91 12.227 3.305 1 98.81 95 LEU B O 1
ATOM 2138 N N . GLN B 1 96 ? -6.156 10.625 1.915 1 98.75 96 GLN B N 1
ATOM 2139 C CA . GLN B 1 96 ? -7.113 9.617 2.346 1 98.75 96 GLN B CA 1
ATOM 2140 C C . GLN B 1 96 ? -6.41 8.328 2.756 1 98.75 96 GLN B C 1
ATOM 2142 O O . GLN B 1 96 ? -5.441 7.91 2.115 1 98.75 96 GLN B O 1
ATOM 2147 N N . ILE B 1 97 ? -6.902 7.734 3.889 1 98.75 97 ILE B N 1
ATOM 2148 C CA . ILE B 1 97 ? -6.176 6.609 4.473 1 98.75 97 ILE B CA 1
ATOM 2149 C C . ILE B 1 97 ? -7.164 5.543 4.938 1 98.75 97 ILE B C 1
ATOM 2151 O O . ILE B 1 97 ? -8.227 5.863 5.48 1 98.75 97 ILE B O 1
ATOM 2155 N N . LYS B 1 98 ? -6.82 4.297 4.73 1 98.56 98 LYS B N 1
ATOM 2156 C CA . LYS B 1 98 ? -7.43 3.145 5.383 1 98.56 98 LYS B CA 1
ATOM 2157 C C . LYS B 1 98 ? -6.406 2.369 6.207 1 98.56 98 LYS B C 1
ATOM 2159 O O . LYS B 1 98 ? -5.258 2.205 5.785 1 98.56 98 LYS B O 1
ATOM 2164 N N . HIS B 1 99 ? -6.867 1.828 7.34 1 98.62 99 HIS B N 1
ATOM 2165 C CA . HIS B 1 99 ? -6.012 1.052 8.227 1 98.62 99 HIS B CA 1
ATOM 2166 C C . HIS B 1 99 ? -6.426 -0.415 8.25 1 98.62 99 HIS B C 1
ATOM 2168 O O . HIS B 1 99 ? -7.605 -0.733 8.07 1 98.62 99 HIS B O 1
ATOM 2174 N N . PHE B 1 100 ? -5.469 -1.263 8.562 1 98.62 100 PHE B N 1
ATOM 2175 C CA . PHE B 1 100 ? -5.707 -2.699 8.648 1 98.62 100 PHE B CA 1
ATOM 2176 C C . PHE B 1 100 ? -4.902 -3.316 9.781 1 98.62 100 PHE B C 1
ATOM 2178 O O . PHE B 1 100 ? -3.795 -2.867 10.078 1 98.62 100 PHE B O 1
ATOM 2185 N N . ASP B 1 101 ? -5.473 -4.34 10.328 1 98.12 101 ASP B N 1
ATOM 2186 C CA . ASP B 1 101 ? -4.68 -5.09 11.297 1 98.12 101 ASP B CA 1
ATOM 2187 C C . ASP B 1 101 ? -3.762 -6.09 10.594 1 98.12 101 ASP B C 1
ATOM 2189 O O . ASP B 1 101 ? -3.627 -6.066 9.375 1 98.12 101 ASP B O 1
ATOM 2193 N N . LYS B 1 102 ? -3.102 -6.93 11.375 1 97 102 LYS B N 1
ATOM 2194 C CA . LYS B 1 102 ? -2.068 -7.836 10.875 1 97 102 LYS B CA 1
ATOM 2195 C C . LYS B 1 102 ? -2.658 -8.867 9.922 1 97 102 LYS B C 1
ATOM 2197 O O . LYS B 1 102 ? -1.925 -9.516 9.172 1 97 102 LYS B O 1
ATOM 2202 N N . ASP B 1 103 ? -3.957 -9.086 9.938 1 96.81 103 ASP B N 1
ATOM 2203 C CA . ASP B 1 103 ? -4.621 -10.078 9.094 1 96.81 103 ASP B CA 1
ATOM 2204 C C . ASP B 1 103 ? -5.363 -9.398 7.941 1 96.81 103 ASP B C 1
ATOM 2206 O O . ASP B 1 103 ? -6.258 -9.992 7.34 1 96.81 103 ASP B O 1
ATOM 2210 N N . LEU B 1 104 ? -5.18 -8.094 7.715 1 97.44 104 LEU B N 1
ATOM 2211 C CA . LEU B 1 104 ? -5.738 -7.27 6.645 1 97.44 104 LEU B CA 1
ATOM 2212 C C . LEU B 1 104 ? -7.215 -6.988 6.891 1 97.44 104 LEU B C 1
ATOM 2214 O O . LEU B 1 104 ? -7.949 -6.645 5.965 1 97.44 104 LEU B O 1
ATOM 2218 N N . LYS B 1 105 ? -7.59 -7.223 8.148 1 97.94 105 LYS B N 1
ATOM 2219 C CA . LYS B 1 105 ? -8.93 -6.754 8.5 1 97.94 105 LYS B CA 1
ATOM 2220 C C . LYS B 1 105 ? -8.961 -5.234 8.648 1 97.94 105 LYS B C 1
ATOM 2222 O O . LYS B 1 105 ? -8.156 -4.664 9.391 1 97.94 105 LYS B O 1
ATOM 2227 N N . GLY B 1 106 ? -9.906 -4.613 8 1 97.94 106 GLY B N 1
ATOM 2228 C CA . GLY B 1 106 ? -9.977 -3.158 8 1 97.94 106 GLY B CA 1
ATOM 2229 C C . GLY B 1 106 ? -10.484 -2.582 9.305 1 97.94 106 GLY B C 1
ATOM 2230 O O . GLY B 1 106 ? -11.383 -3.15 9.938 1 97.94 106 GLY B O 1
ATOM 2231 N N . TRP B 1 107 ? -9.906 -1.411 9.672 1 97.75 107 TRP B N 1
ATOM 2232 C CA . TRP B 1 107 ? -10.438 -0.649 10.797 1 97.75 107 TRP B CA 1
ATOM 2233 C C . TRP B 1 107 ? -11.672 0.146 10.391 1 97.75 107 TRP B C 1
ATOM 2235 O O . TRP B 1 107 ? -12.633 0.252 11.148 1 97.75 107 TRP B O 1
ATOM 2245 N N . GLU B 1 108 ? -11.594 0.732 9.188 1 97.94 108 GLU B N 1
ATOM 2246 C CA . GLU B 1 108 ? -12.719 1.483 8.625 1 97.94 108 GLU B CA 1
ATOM 2247 C C . GLU B 1 108 ? -13.688 0.564 7.891 1 97.94 108 GLU B C 1
ATOM 2249 O O . GLU B 1 108 ? -13.281 -0.469 7.352 1 97.94 108 GLU B O 1
ATOM 2254 N N . LYS B 1 109 ? -14.906 1.042 7.82 1 96.94 109 LYS B N 1
ATOM 2255 C CA . LYS B 1 109 ? -15.875 0.322 7.004 1 96.94 109 LYS B CA 1
ATOM 2256 C C . LYS B 1 109 ? -15.43 0.256 5.543 1 96.94 109 LYS B C 1
ATOM 2258 O O . LYS B 1 109 ? -14.617 1.067 5.102 1 96.94 109 LYS B O 1
ATOM 2263 N N . GLN B 1 110 ? -16 -0.75 4.871 1 96.38 110 GLN B N 1
ATOM 2264 C CA . GLN B 1 110 ? -15.672 -1.057 3.484 1 96.38 110 GLN B CA 1
ATOM 2265 C C . GLN B 1 110 ? -15.695 0.202 2.621 1 96.38 110 GLN B C 1
ATOM 2267 O O . GLN B 1 110 ? -14.781 0.437 1.827 1 96.38 110 GLN B O 1
ATOM 2272 N N . GLU B 1 111 ? -16.688 1.098 2.838 1 96.94 111 GLU B N 1
ATOM 2273 C CA . GLU B 1 111 ? -16.922 2.248 1.97 1 96.94 111 GLU B CA 1
ATOM 2274 C C . GLU B 1 111 ? -16.281 3.512 2.541 1 96.94 111 GLU B C 1
ATOM 2276 O O . GLU B 1 111 ? -16.422 4.594 1.963 1 96.94 111 GLU B O 1
ATOM 2281 N N . GLU B 1 112 ? -15.57 3.336 3.65 1 97.62 112 GLU B N 1
ATOM 2282 C CA . GLU B 1 112 ? -15.117 4.527 4.363 1 97.62 112 GLU B CA 1
ATOM 2283 C C . GLU B 1 112 ? -13.594 4.586 4.426 1 97.62 112 GLU B C 1
ATOM 2285 O O . GLU B 1 112 ? -12.922 3.553 4.387 1 97.62 112 GLU B O 1
ATOM 2290 N N . SER B 1 113 ? -13.07 5.75 4.426 1 98.19 113 SER B N 1
ATOM 2291 C CA . SER B 1 113 ? -11.68 6.078 4.707 1 98.19 113 SER B CA 1
ATOM 2292 C C . SER B 1 113 ? -11.57 7.301 5.613 1 98.19 113 SER B C 1
ATOM 2294 O O . SER B 1 113 ? -12.547 8.023 5.809 1 98.19 113 SER B O 1
ATOM 2296 N N . GLU B 1 114 ? -10.477 7.488 6.266 1 97.94 114 GLU B N 1
ATOM 2297 C CA . GLU B 1 114 ? -10.164 8.766 6.906 1 97.94 114 GLU B CA 1
ATOM 2298 C C . GLU B 1 114 ? -9.656 9.781 5.887 1 97.94 114 GLU B C 1
ATOM 2300 O O . GLU B 1 114 ? -8.734 9.5 5.125 1 97.94 114 GLU B O 1
ATOM 2305 N N . ASN B 1 115 ? -10.219 10.922 5.918 1 98 115 ASN B N 1
ATOM 2306 C CA . ASN B 1 115 ? -9.891 11.953 4.93 1 98 115 ASN B CA 1
ATOM 2307 C C . ASN B 1 115 ? -9.352 13.211 5.594 1 98 115 ASN B C 1
ATOM 2309 O O . ASN B 1 115 ? -9.938 13.719 6.547 1 98 115 ASN B O 1
ATOM 2313 N N . PHE B 1 116 ? -8.25 13.727 5.086 1 98.69 116 PHE B N 1
ATOM 2314 C CA . PHE B 1 116 ? -7.535 14.859 5.664 1 98.69 116 PHE B CA 1
ATOM 2315 C C . PHE B 1 116 ? -7.285 15.93 4.613 1 98.69 116 PHE B C 1
ATOM 2317 O O . PHE B 1 116 ? -6.418 15.781 3.754 1 98.69 116 PHE B O 1
ATOM 2324 N N . LYS B 1 117 ? -7.961 17.047 4.746 1 98.69 117 LYS B N 1
ATOM 2325 C CA . LYS B 1 117 ? -7.82 18.141 3.789 1 98.69 117 LYS B CA 1
ATOM 2326 C C . LYS B 1 117 ? -6.496 18.875 3.984 1 98.69 117 LYS B C 1
ATOM 2328 O O . LYS B 1 117 ? -6.008 18.984 5.109 1 98.69 117 LYS B O 1
ATOM 2333 N N . LEU B 1 118 ? -5.996 19.344 2.902 1 98.81 118 LEU B N 1
ATOM 2334 C CA . LEU B 1 118 ? -4.801 20.172 2.988 1 98.81 118 LEU B CA 1
ATOM 2335 C C . LEU B 1 118 ? -5.094 21.484 3.734 1 98.81 118 LEU B C 1
ATOM 2337 O O . LEU B 1 118 ? -6.078 22.156 3.441 1 98.81 118 LEU B O 1
ATOM 2341 N N . VAL B 1 119 ? -4.25 21.812 4.652 1 98.62 119 VAL B N 1
ATOM 2342 C CA . VAL B 1 119 ? -4.438 23 5.469 1 98.62 119 VAL B CA 1
ATOM 2343 C C . VAL B 1 119 ? -3.467 24.094 5.023 1 98.62 119 VAL B C 1
ATOM 2345 O O . VAL B 1 119 ? -3.84 25.266 4.934 1 98.62 119 VAL B O 1
ATOM 2348 N N . LYS B 1 120 ? -2.125 23.672 4.777 1 97.88 120 LYS B N 1
ATOM 2349 C CA . LYS B 1 120 ? -1.08 24.656 4.512 1 97.88 120 LYS B CA 1
ATOM 2350 C C . LYS B 1 120 ? 0.164 23.984 3.926 1 97.88 120 LYS B C 1
ATOM 2352 O O . LYS B 1 120 ? 0.469 22.844 4.242 1 97.88 120 LYS B O 1
ATOM 2357 N N . ILE B 1 121 ? 0.797 24.625 3.039 1 98.06 121 ILE B N 1
ATOM 2358 C CA . ILE B 1 121 ? 2.154 24.281 2.625 1 98.06 121 ILE B CA 1
ATOM 2359 C C . ILE B 1 121 ? 3.107 25.406 3.004 1 98.06 121 ILE B C 1
ATOM 2361 O O . ILE B 1 121 ? 2.885 26.562 2.637 1 98.06 121 ILE B O 1
ATOM 2365 N N . ASP B 1 122 ? 4.066 25.062 3.852 1 93.31 122 ASP B N 1
ATOM 2366 C CA . ASP B 1 122 ? 5 26.062 4.363 1 93.31 122 ASP B CA 1
ATOM 2367 C C . ASP B 1 122 ? 6.441 25.562 4.273 1 93.31 122 ASP B C 1
ATOM 2369 O O . ASP B 1 122 ? 6.875 24.734 5.086 1 93.31 122 ASP B O 1
ATOM 2373 N N . LYS B 1 123 ? 7.336 26.156 3.32 1 90.81 123 LYS B N 1
ATOM 2374 C CA . LYS B 1 123 ? 8.766 25.859 3.25 1 90.81 123 LYS B CA 1
ATOM 2375 C C . LYS B 1 123 ? 9.008 24.359 3.066 1 90.81 123 LYS B C 1
ATOM 2377 O O . LYS B 1 123 ? 8.883 23.844 1.958 1 90.81 123 LYS B O 1
ATOM 2382 N N . ASN B 1 124 ? 9.234 23.656 4.234 1 96.75 124 ASN B N 1
ATOM 2383 C CA . ASN B 1 124 ? 9.578 22.25 4.184 1 96.75 124 ASN B CA 1
ATOM 2384 C C . ASN B 1 124 ? 8.492 21.375 4.82 1 96.75 124 ASN B C 1
ATOM 2386 O O . ASN B 1 124 ? 8.734 20.219 5.176 1 96.75 124 ASN B O 1
ATOM 2390 N N . ARG B 1 125 ? 7.277 22.016 5.023 1 98.31 125 ARG B N 1
ATOM 2391 C CA . ARG B 1 125 ? 6.207 21.281 5.688 1 98.31 125 ARG B CA 1
ATOM 2392 C C . ARG B 1 125 ? 4.938 21.266 4.844 1 98.31 125 ARG B C 1
ATOM 2394 O O . ARG B 1 125 ? 4.59 22.281 4.227 1 98.31 125 ARG B O 1
ATOM 2401 N N . ILE B 1 126 ? 4.305 20.188 4.793 1 98.81 126 ILE B N 1
ATOM 2402 C CA . ILE B 1 126 ? 2.965 20 4.242 1 98.81 126 ILE B CA 1
ATOM 2403 C C . ILE B 1 126 ? 1.989 19.656 5.367 1 98.81 126 ILE B C 1
ATOM 2405 O O . ILE B 1 126 ? 2.145 18.641 6.039 1 98.81 126 ILE B O 1
ATOM 2409 N N . TYR B 1 127 ? 0.996 20.5 5.586 1 98.69 127 TYR B N 1
ATOM 2410 C CA . TYR B 1 127 ? 0.019 20.297 6.652 1 98.69 127 TYR B CA 1
ATOM 2411 C C . TYR B 1 127 ? -1.305 19.797 6.086 1 98.69 127 TYR B C 1
ATOM 2413 O O . TYR B 1 127 ? -2.006 20.531 5.383 1 98.69 127 TYR B O 1
ATOM 2421 N N . PHE B 1 128 ? -1.608 18.609 6.352 1 98.88 128 PHE B N 1
ATOM 2422 C CA . PHE B 1 128 ? -2.984 18.141 6.262 1 98.88 128 PHE B CA 1
ATOM 2423 C C . PHE B 1 128 ? -3.684 18.25 7.613 1 98.88 128 PHE B C 1
ATOM 2425 O O . PHE B 1 128 ? -3.033 18.453 8.641 1 98.88 128 PHE B O 1
ATOM 2432 N N . ASP B 1 129 ? -5.008 18.172 7.555 1 98.56 129 ASP B N 1
ATOM 2433 C CA . ASP B 1 129 ? -5.762 18.188 8.805 1 98.56 129 ASP B CA 1
ATOM 2434 C C . ASP B 1 129 ? -5.234 17.125 9.773 1 98.56 129 ASP B C 1
ATOM 2436 O O . ASP B 1 129 ? -5.398 15.93 9.539 1 98.56 129 ASP B O 1
ATOM 2440 N N . LYS B 1 130 ? -4.469 17.484 10.859 1 98.31 130 LYS B N 1
ATOM 2441 C CA . LYS B 1 130 ? -4.027 16.656 11.984 1 98.31 130 LYS B CA 1
ATOM 2442 C C . LYS B 1 130 ? -2.793 15.844 11.617 1 98.31 130 LYS B C 1
ATOM 2444 O O . LYS B 1 130 ? -2.305 15.047 12.422 1 98.31 130 LYS B O 1
ATOM 2449 N N . ILE B 1 131 ? -2.293 15.938 10.43 1 98.69 131 ILE B N 1
ATOM 2450 C CA . ILE B 1 131 ? -1.09 15.234 10 1 98.69 131 ILE B CA 1
ATOM 2451 C C . ILE B 1 131 ? -0.138 16.203 9.312 1 98.69 131 ILE B C 1
ATOM 2453 O O . ILE B 1 131 ? -0.545 16.969 8.43 1 98.69 131 ILE B O 1
ATOM 2457 N N . THR B 1 132 ? 1.09 16.219 9.656 1 98.75 132 THR B N 1
ATOM 2458 C CA . THR B 1 132 ? 2.096 17.078 9.047 1 98.75 132 THR B CA 1
ATOM 2459 C C . THR B 1 132 ? 3.287 16.266 8.562 1 98.75 132 THR B C 1
ATOM 2461 O O . THR B 1 132 ? 3.816 15.43 9.297 1 98.75 132 THR B O 1
ATOM 2464 N N . TYR B 1 133 ? 3.684 16.469 7.371 1 98.81 133 TYR B N 1
ATOM 2465 C CA . TYR B 1 133 ? 4.938 15.961 6.828 1 98.81 133 TYR B CA 1
ATOM 2466 C C . TYR B 1 133 ? 6 17.047 6.789 1 98.81 133 TYR B C 1
ATOM 2468 O O . TYR B 1 133 ? 5.781 18.125 6.215 1 98.81 133 TYR B O 1
ATOM 2476 N N . GLU B 1 134 ? 7.137 16.766 7.375 1 98.62 134 GLU B N 1
ATOM 2477 C CA . GLU B 1 134 ? 8.25 17.719 7.414 1 98.62 134 GLU B CA 1
ATOM 2478 C C . GLU B 1 134 ? 9.477 17.156 6.699 1 98.62 134 GLU B C 1
ATOM 2480 O O . GLU B 1 134 ? 10.016 16.125 7.105 1 98.62 134 GLU B O 1
ATOM 2485 N N . LYS B 1 135 ? 9.898 17.859 5.723 1 98.56 135 LYS B N 1
ATOM 2486 C CA . LYS B 1 135 ? 11.125 17.484 5.016 1 98.56 135 LYS B CA 1
ATOM 2487 C C . LYS B 1 135 ? 12.352 18 5.758 1 98.56 135 LYS B C 1
ATOM 2489 O O . LYS B 1 135 ? 12.617 19.203 5.789 1 98.56 135 LYS B O 1
ATOM 2494 N N . ILE B 1 136 ? 13.125 17.062 6.309 1 98.31 136 ILE B N 1
ATOM 2495 C CA . ILE B 1 136 ? 14.375 17.422 6.98 1 98.31 136 ILE B CA 1
ATOM 2496 C C . ILE B 1 136 ? 15.5 17.516 5.953 1 98.31 136 ILE B C 1
ATOM 2498 O O . ILE B 1 136 ? 16.312 18.438 6.004 1 98.31 136 ILE B O 1
ATOM 2502 N N . SER B 1 137 ? 15.516 16.578 5.074 1 98 137 SER B N 1
ATOM 2503 C CA . SER B 1 137 ? 16.422 16.516 3.932 1 98 137 SER B CA 1
ATOM 2504 C C . SER B 1 137 ? 15.844 15.617 2.834 1 98 137 SER B C 1
ATOM 2506 O O . SER B 1 137 ? 14.711 15.148 2.939 1 98 137 SER B O 1
ATOM 2508 N N . ASP B 1 138 ? 16.609 15.422 1.808 1 97.12 138 ASP B N 1
ATOM 2509 C CA . ASP B 1 138 ? 16.172 14.539 0.729 1 97.12 138 ASP B CA 1
ATOM 2510 C C . ASP B 1 138 ? 16.094 13.094 1.2 1 97.12 138 ASP B C 1
ATOM 2512 O O . ASP B 1 138 ? 15.492 12.242 0.526 1 97.12 138 ASP B O 1
ATOM 2516 N N . GLN B 1 139 ? 16.625 12.828 2.404 1 97.94 139 GLN B N 1
ATOM 2517 C CA . GLN B 1 139 ? 16.719 11.445 2.857 1 97.94 139 GLN B CA 1
ATOM 2518 C C . GLN B 1 139 ? 16.062 11.266 4.219 1 97.94 139 GLN B C 1
ATOM 2520 O O . GLN B 1 139 ? 16.203 10.211 4.852 1 97.94 139 GLN B O 1
ATOM 2525 N N . GLU B 1 140 ? 15.438 12.297 4.625 1 98.62 140 GLU B N 1
ATOM 2526 C CA . GLU B 1 140 ? 14.891 12.219 5.977 1 98.62 140 GLU B CA 1
ATOM 2527 C C . GLU B 1 140 ? 13.641 13.086 6.117 1 98.62 140 GLU B C 1
ATOM 2529 O O . GLU B 1 140 ? 13.609 14.219 5.629 1 98.62 140 GLU B O 1
ATOM 2534 N N . MET B 1 141 ? 12.594 12.5 6.762 1 98.62 141 MET B N 1
ATOM 2535 C CA . MET B 1 141 ? 11.398 13.297 7.047 1 98.62 141 MET B CA 1
ATOM 2536 C C . MET B 1 141 ? 10.844 12.953 8.422 1 98.62 141 MET B C 1
ATOM 2538 O O . MET B 1 141 ? 11.102 11.875 8.953 1 98.62 141 MET B O 1
ATOM 2542 N N . ASN B 1 142 ? 10.117 13.875 8.945 1 98.56 142 ASN B N 1
ATOM 2543 C CA . ASN B 1 142 ? 9.25 13.625 10.102 1 98.56 142 ASN B CA 1
ATOM 2544 C C . ASN B 1 142 ? 7.777 13.633 9.703 1 98.56 142 ASN B C 1
ATOM 2546 O O . ASN B 1 142 ? 7.352 14.453 8.891 1 98.56 142 ASN B O 1
ATOM 2550 N N . VAL B 1 143 ? 7.074 12.766 10.266 1 98.75 143 VAL B N 1
ATOM 2551 C CA . VAL B 1 143 ? 5.621 12.781 10.18 1 98.75 143 VAL B CA 1
ATOM 2552 C C . VAL B 1 143 ? 5.02 12.969 11.57 1 98.75 143 VAL B C 1
ATOM 2554 O O . VAL B 1 143 ? 5.352 12.234 12.5 1 98.75 143 VAL B O 1
ATOM 2557 N N . TYR B 1 144 ? 4.207 13.945 11.695 1 98.38 144 TYR B N 1
ATOM 2558 C CA . TYR B 1 144 ? 3.482 14.195 12.93 1 98.38 144 TYR B CA 1
ATOM 2559 C C . TYR B 1 144 ? 2 13.883 12.773 1 98.38 144 TYR B C 1
ATOM 2561 O O . TYR B 1 144 ? 1.373 14.297 11.797 1 98.38 144 TYR B O 1
ATOM 2569 N N . VAL B 1 145 ? 1.444 13.18 13.695 1 98.06 145 VAL B N 1
ATOM 2570 C CA . VAL B 1 145 ? 0.032 12.812 13.68 1 98.06 145 VAL B CA 1
ATOM 2571 C C . VAL B 1 145 ? -0.621 13.211 15 1 98.06 145 VAL B C 1
ATOM 2573 O O . VAL B 1 145 ? -0.164 12.805 16.078 1 98.06 145 VAL B O 1
ATOM 2576 N N . TYR B 1 146 ? -1.692 13.961 14.898 1 97.44 146 TYR B N 1
ATOM 2577 C CA . TYR B 1 146 ? -2.439 14.328 16.094 1 97.44 146 TYR B CA 1
ATOM 2578 C C . TYR B 1 146 ? -3.434 13.234 16.469 1 97.44 146 TYR B C 1
ATOM 2580 O O . TYR B 1 146 ? -4.305 12.875 15.68 1 97.44 146 TYR B O 1
ATOM 2588 N N . ASP B 1 147 ? -3.281 12.711 17.672 1 93.94 147 ASP B N 1
ATOM 2589 C CA . ASP B 1 147 ? -4.199 11.711 18.203 1 93.94 147 ASP B CA 1
ATOM 2590 C C . ASP B 1 147 ? -5.309 12.375 19.016 1 93.94 147 ASP B C 1
ATOM 2592 O O . ASP B 1 147 ? -5.066 12.875 20.125 1 93.94 147 ASP B O 1
ATOM 2596 N N . GLU B 1 148 ? -6.516 12.273 18.547 1 91.69 148 GLU B N 1
ATOM 2597 C CA . GLU B 1 148 ? -7.633 12.992 19.156 1 91.69 148 GLU B CA 1
ATOM 2598 C C . GLU B 1 148 ? -7.977 12.414 20.531 1 91.69 148 GLU B C 1
ATOM 2600 O O . GLU B 1 148 ? -8.477 13.125 21.406 1 91.69 148 GLU B O 1
ATOM 2605 N N . GLU B 1 149 ? -7.793 11.156 20.672 1 90.81 149 GLU B N 1
ATOM 2606 C CA . GLU B 1 149 ? -8.133 10.508 21.938 1 90.81 149 GLU B CA 1
ATOM 2607 C C . GLU B 1 149 ? -7.199 10.961 23.047 1 90.81 149 GLU B C 1
ATOM 2609 O O . GLU B 1 149 ? -7.656 11.391 24.109 1 90.81 149 GLU B O 1
ATOM 2614 N N . SER B 1 150 ? -5.926 10.93 22.812 1 91.5 150 SER B N 1
ATOM 2615 C CA . SER B 1 150 ? -4.938 11.266 23.844 1 91.5 150 SER B CA 1
ATOM 2616 C C . SER B 1 150 ? -4.602 12.75 23.812 1 91.5 150 SER B C 1
ATOM 2618 O O . SER B 1 150 ? -3.986 13.266 24.75 1 91.5 150 SER B O 1
ATOM 2620 N N . LYS B 1 151 ? -5.031 13.43 22.75 1 91.06 151 LYS B N 1
ATOM 2621 C CA . LYS B 1 151 ? -4.742 14.852 22.547 1 91.06 151 LYS B CA 1
ATOM 2622 C C . LYS B 1 151 ? -3.238 15.102 22.5 1 91.06 151 LYS B C 1
ATOM 2624 O O . LYS B 1 151 ? -2.752 16.094 23.031 1 91.06 151 LYS B O 1
ATOM 2629 N N . ARG B 1 152 ? -2.525 14.125 22.031 1 94.25 152 ARG B N 1
ATOM 2630 C CA . ARG B 1 152 ? -1.079 14.227 21.875 1 94.25 152 ARG B CA 1
ATOM 2631 C C . ARG B 1 152 ? -0.671 13.984 20.422 1 94.25 152 ARG B C 1
ATOM 2633 O O . ARG B 1 152 ? -1.455 13.453 19.641 1 94.25 152 ARG B O 1
ATOM 2640 N N . GLU B 1 153 ? 0.557 14.445 20.062 1 95.81 153 GLU B N 1
ATOM 2641 C CA . GLU B 1 153 ? 1.12 14.195 18.75 1 95.81 153 GLU B CA 1
ATOM 2642 C C . GLU B 1 153 ? 2.076 13.008 18.766 1 95.81 153 GLU B C 1
ATOM 2644 O O . GLU B 1 153 ? 2.871 12.859 19.703 1 95.81 153 GLU B O 1
ATOM 2649 N N . LEU B 1 154 ? 1.87 12.219 17.844 1 95.19 154 LEU B N 1
ATOM 2650 C CA . LEU B 1 154 ? 2.846 11.172 17.547 1 95.19 154 LEU B CA 1
ATOM 2651 C C . LEU B 1 154 ? 3.834 11.633 16.484 1 95.19 154 LEU B C 1
ATOM 2653 O O . LEU B 1 154 ? 3.465 12.367 15.562 1 95.19 154 LEU B O 1
ATOM 2657 N N . GLN B 1 155 ? 5.039 11.211 16.656 1 96.56 155 GLN B N 1
ATOM 2658 C CA . GLN B 1 155 ? 6.062 11.547 15.672 1 96.56 155 GLN B CA 1
ATOM 2659 C C . GLN B 1 155 ? 6.723 10.289 15.117 1 96.56 155 GLN B C 1
ATOM 2661 O O . GLN B 1 155 ? 7.066 9.375 15.875 1 96.56 155 GLN B O 1
ATOM 2666 N N . PHE B 1 156 ? 6.867 10.242 13.859 1 97.88 156 PHE B N 1
ATOM 2667 C CA . PHE B 1 156 ? 7.66 9.234 13.164 1 97.88 156 PHE B CA 1
ATOM 2668 C C . PHE B 1 156 ? 8.836 9.883 12.438 1 97.88 156 PHE B C 1
ATOM 2670 O O . PHE B 1 156 ? 8.648 10.828 11.672 1 97.88 156 PHE B O 1
ATOM 2677 N N . ASN B 1 157 ? 9.953 9.445 12.727 1 98.56 157 ASN B N 1
ATOM 2678 C CA . ASN B 1 157 ? 11.125 9.812 11.945 1 98.56 157 ASN B CA 1
ATOM 2679 C C . ASN B 1 157 ? 11.461 8.742 10.914 1 98.56 157 ASN B C 1
ATOM 2681 O O . ASN B 1 157 ? 11.68 7.578 11.266 1 98.56 157 ASN B O 1
ATOM 2685 N N . LEU B 1 158 ? 11.484 9.141 9.68 1 98.62 158 LEU B N 1
ATOM 2686 C CA . LEU B 1 158 ? 11.656 8.188 8.586 1 98.62 158 LEU B CA 1
ATOM 2687 C C . LEU B 1 158 ? 12.844 8.586 7.707 1 98.62 158 LEU B C 1
ATOM 2689 O O . LEU B 1 158 ? 13.07 9.773 7.465 1 98.62 158 LEU B O 1
ATOM 2693 N N . LYS B 1 159 ? 13.531 7.551 7.195 1 98.44 159 LYS B N 1
ATOM 2694 C CA . LYS B 1 159 ? 14.695 7.766 6.34 1 98.44 159 LYS B CA 1
ATOM 2695 C C . LYS B 1 159 ? 14.633 6.883 5.098 1 98.44 159 LYS B C 1
ATOM 2697 O O . LYS B 1 159 ? 14.164 5.742 5.16 1 98.44 159 LYS B O 1
ATOM 2702 N N . LYS B 1 160 ? 15.266 7.445 4.016 1 95 160 LYS B N 1
ATOM 2703 C CA . LYS B 1 160 ? 15.352 6.684 2.771 1 95 160 LYS B CA 1
ATOM 2704 C C . LYS B 1 160 ? 16.547 5.734 2.781 1 95 160 LYS B C 1
ATOM 2706 O O . LYS B 1 160 ? 17.625 6.098 3.244 1 95 160 LYS B O 1
#